Protein AF-A0A017HI16-F1 (afdb_monomer)

Secondary structure (DSSP, 8-state):
-EEEE--TT--SSHHHHHHHHHHHHT-SEEEEE--BGGGTEEEETTEEEETT-SS-EEHHHHTTTS-PEEE---BSSHHHHHHHHHHTTTSSSPEEEE-HHHHHHHHHHH-SSPPPPPPPP-PSSEEEEE----HHHHHHHHHHHHSTTS-EEEETTSPPPS---SEEEEE-PPPPTT--HHHHHHHHHHHHHHHHHHHT-SEEEEESHHHHHHHHHHTT----EEEEEEETTEEEEEEEETTEEEEEEEE-TT-S-TTHHHHHHHHTTS-SS-----

Radius of gyration: 20.75 Å; Cα contacts (8 Å, |Δi|>4): 529; chains: 1; bounding box: 44×57×57 Å

Nearest PDB structures (foldseek):
  5dmh-assembly1_A  TM=7.978E-01  e=2.073E-12  Cupriavidus necator H16
  4xg0-assembly1_A  TM=4.675E-01  e=2.277E-16  Bordetella bronchiseptica RB50
  4xfr-assembly1_A  TM=4.615E-01  e=6.268E-15  Bordetella bronchiseptica RB50
  3dqq-assembly2_B  TM=7.585E-01  e=4.779E-11  Salmonella enterica subsp. enterica serovar Typhimurium
  4xfm-assembly1_A  TM=4.252E-01  e=1.353E-14  Pectobacterium atrosepticum SCRI1043

Solvent-accessible surface area (backbone atoms only — not comparable to full-atom values): 15399 Å² total; per-residue (Å²): 133,54,77,45,80,46,49,58,84,62,65,74,65,52,13,63,55,44,24,57,46,24,66,76,68,69,27,60,34,28,43,47,39,37,23,31,40,96,65,48,22,22,26,50,93,55,15,39,39,47,60,97,45,95,60,74,40,56,48,66,71,54,42,52,83,22,81,52,49,78,45,60,61,61,21,70,40,69,67,38,39,45,52,55,59,59,72,51,77,82,55,85,60,45,35,40,34,18,15,71,37,36,53,50,33,49,44,45,71,77,40,74,81,66,74,82,65,60,85,63,83,58,52,60,27,32,35,40,39,38,51,41,83,31,70,54,37,52,48,14,50,52,50,31,71,70,42,86,89,70,52,65,79,27,58,80,91,53,86,54,71,96,74,89,63,47,35,36,41,40,47,63,70,84,71,68,93,90,67,58,70,65,60,53,46,51,53,49,25,49,54,51,51,51,49,37,66,78,65,61,43,28,19,40,33,27,26,12,66,70,47,35,48,43,32,34,60,70,57,61,49,87,59,73,48,78,64,39,47,74,46,90,84,28,40,30,26,38,34,63,45,96,90,36,75,31,36,38,34,43,34,55,26,84,54,74,60,64,55,48,60,40,55,59,55,49,53,25,65,72,65,78,73,85,80,88,87,130

pLDDT: mean 84.85, std 15.56, range [33.81, 98.62]

Structure (mmCIF, N/CA/C/O backbone):
data_AF-A0A017HI16-F1
#
_entry.id   AF-A0A017HI16-F1
#
loop_
_atom_site.group_PDB
_atom_site.id
_atom_site.type_symbol
_atom_site.label_atom_id
_atom_site.label_alt_id
_atom_site.label_comp_id
_atom_site.label_asym_id
_atom_site.label_entity_id
_atom_site.label_seq_id
_atom_site.pdbx_PDB_ins_code
_atom_site.Cartn_x
_atom_site.Cartn_y
_atom_site.Cartn_z
_atom_site.occupancy
_atom_site.B_iso_or_equiv
_atom_site.auth_seq_id
_atom_site.auth_comp_id
_atom_site.auth_asym_id
_atom_site.auth_atom_id
_atom_site.pdbx_PDB_model_num
ATOM 1 N N . MET A 1 1 ? 0.591 9.860 18.986 1.00 80.25 1 MET A N 1
ATOM 2 C CA . MET A 1 1 ? -0.448 9.031 18.346 1.00 80.25 1 MET A CA 1
ATOM 3 C C . MET A 1 1 ? 0.264 8.004 17.495 1.00 80.25 1 MET A C 1
ATOM 5 O O . MET A 1 1 ? 1.166 8.395 16.766 1.00 80.25 1 MET A O 1
ATOM 9 N N . PHE A 1 2 ? -0.083 6.727 17.622 1.00 91.75 2 PHE A N 1
ATOM 10 C CA . PHE A 1 2 ? 0.504 5.668 16.805 1.00 91.75 2 PHE A CA 1
ATOM 11 C C . PHE A 1 2 ? -0.569 5.100 15.885 1.00 91.75 2 PHE A C 1
ATOM 13 O O . PHE A 1 2 ? -1.673 4.792 16.332 1.00 91.75 2 PHE A O 1
ATOM 20 N N . PHE A 1 3 ? -0.224 4.976 14.607 1.00 94.50 3 PHE A N 1
ATOM 21 C CA . PHE A 1 3 ? -1.068 4.359 13.599 1.00 94.50 3 PHE A CA 1
ATOM 22 C C . PHE A 1 3 ? -0.399 3.080 13.107 1.00 94.50 3 PHE A C 1
ATOM 24 O O . PHE A 1 3 ? 0.699 3.110 12.549 1.00 94.50 3 PHE A O 1
ATOM 31 N N . LYS A 1 4 ? -1.066 1.950 13.304 1.00 96.06 4 LYS A N 1
ATOM 32 C CA . LYS A 1 4 ? -0.690 0.663 12.752 1.00 96.06 4 LYS A CA 1
ATOM 33 C C . LYS A 1 4 ? -1.449 0.432 11.453 1.00 96.06 4 LYS A C 1
ATOM 35 O O . LYS A 1 4 ? -2.629 0.080 11.448 1.00 96.06 4 LYS A O 1
ATOM 40 N N . LYS A 1 5 ? -0.732 0.582 10.340 1.00 95.81 5 LYS A N 1
ATOM 41 C CA . LYS A 1 5 ? -1.227 0.172 9.029 1.00 95.81 5 LYS A CA 1
ATOM 42 C C . LYS A 1 5 ? -1.293 -1.356 8.953 1.00 95.81 5 LYS A C 1
ATOM 44 O O . LYS A 1 5 ? -0.279 -2.019 9.140 1.00 95.81 5 LYS A O 1
ATOM 49 N N . VAL A 1 6 ? -2.463 -1.897 8.622 1.00 95.06 6 VAL A N 1
ATOM 50 C CA . VAL A 1 6 ? -2.685 -3.338 8.380 1.00 95.06 6 VAL A CA 1
ATOM 51 C C . VAL A 1 6 ? -3.218 -3.590 6.971 1.00 95.06 6 VAL A C 1
ATOM 53 O O . VAL A 1 6 ? -3.749 -2.677 6.327 1.00 95.06 6 VAL A O 1
ATOM 56 N N . ASP A 1 7 ? -3.080 -4.813 6.457 1.00 91.56 7 ASP A N 1
ATOM 57 C CA . ASP A 1 7 ? -3.843 -5.233 5.277 1.00 91.56 7 ASP A CA 1
ATOM 58 C C . ASP A 1 7 ? -5.341 -5.187 5.596 1.00 91.56 7 ASP A C 1
ATOM 60 O O . ASP A 1 7 ? -5.777 -5.583 6.673 1.00 91.56 7 ASP A O 1
ATOM 64 N N . SER A 1 8 ? -6.157 -4.729 4.654 1.00 90.56 8 SER A N 1
ATOM 65 C CA . SER A 1 8 ? -7.605 -4.617 4.862 1.00 90.56 8 SER A CA 1
ATOM 66 C C . SER A 1 8 ? -8.341 -5.958 4.841 1.00 90.56 8 SER A C 1
ATOM 68 O O . SER A 1 8 ? -9.545 -5.973 5.047 1.00 90.56 8 SER A O 1
ATOM 70 N N . ARG A 1 9 ? -7.660 -7.086 4.583 1.00 92.56 9 ARG A N 1
ATOM 71 C CA . ARG A 1 9 ? -8.155 -8.450 4.869 1.00 92.56 9 ARG A CA 1
ATOM 72 C C . ARG A 1 9 ? -7.445 -9.062 6.079 1.00 92.56 9 ARG A C 1
ATOM 74 O O . ARG A 1 9 ? -7.494 -10.271 6.253 1.00 92.56 9 ARG A O 1
ATOM 81 N N . LEU A 1 10 ? -6.737 -8.248 6.865 1.00 94.19 10 LEU A N 1
ATOM 82 C CA . LEU A 1 10 ? -6.009 -8.652 8.068 1.00 94.19 10 LEU A CA 1
ATOM 83 C C . LEU A 1 10 ? -5.013 -9.803 7.851 1.00 94.19 10 LEU A C 1
ATOM 85 O O . LEU A 1 10 ? -4.768 -10.608 8.744 1.00 94.19 10 LEU A O 1
ATOM 89 N N . LYS A 1 11 ? -4.412 -9.879 6.659 1.00 89.75 11 LYS A N 1
ATOM 90 C CA . LYS A 1 11 ? -3.299 -10.798 6.402 1.00 89.75 11 LYS A CA 1
ATOM 91 C C . LYS A 1 11 ? -2.058 -10.370 7.188 1.00 89.75 11 LYS A C 1
ATOM 93 O O . LYS A 1 11 ? -1.792 -9.176 7.312 1.00 89.75 11 LYS A O 1
ATOM 98 N N . GLY A 1 12 ? -1.273 -11.350 7.631 1.00 89.56 12 GLY A N 1
ATOM 99 C CA . GLY A 1 12 ? -0.025 -11.138 8.369 1.00 89.56 12 GLY A CA 1
ATOM 100 C C . GLY A 1 12 ? -0.154 -11.446 9.860 1.00 89.56 12 GLY A C 1
ATOM 101 O O . GLY A 1 12 ? -1.106 -12.093 10.295 1.00 89.56 12 GLY A O 1
ATOM 102 N N . HIS A 1 13 ? 0.814 -10.988 10.651 1.00 95.38 13 HIS A N 1
ATOM 103 C CA . HIS A 1 13 ? 0.932 -11.313 12.074 1.00 95.38 13 HIS A CA 1
ATOM 104 C C . HIS A 1 13 ? 0.274 -10.248 12.960 1.00 95.38 13 HIS A C 1
ATOM 106 O O . HIS A 1 13 ? 0.867 -9.776 13.929 1.00 95.38 13 HIS A O 1
ATOM 112 N N . VAL A 1 14 ? -0.969 -9.874 12.631 1.00 96.88 14 VAL A N 1
ATOM 113 C CA . VAL A 1 14 ? -1.662 -8.712 13.214 1.00 96.88 14 VAL A CA 1
ATOM 114 C C . VAL A 1 14 ? -1.640 -8.733 14.746 1.00 96.88 14 VAL A C 1
ATOM 116 O O . VAL A 1 14 ? -1.196 -7.762 15.348 1.00 96.88 14 VAL A O 1
ATOM 119 N N . ALA A 1 15 ? -2.045 -9.830 15.391 1.00 97.00 15 ALA A N 1
ATOM 120 C CA . ALA A 1 15 ? -2.040 -9.933 16.852 1.00 97.00 15 ALA A CA 1
ATOM 121 C C . ALA A 1 15 ? -0.657 -9.707 17.486 1.00 97.00 15 ALA A C 1
ATOM 123 O O . ALA A 1 15 ? -0.534 -8.916 18.420 1.00 97.00 15 ALA A O 1
ATOM 124 N N . ALA A 1 16 ? 0.380 -10.375 16.973 1.00 97.38 16 ALA A N 1
ATOM 125 C CA . ALA A 1 16 ? 1.735 -10.287 17.519 1.00 97.38 16 ALA A CA 1
ATOM 126 C C . ALA A 1 16 ? 2.330 -8.885 17.328 1.00 97.38 16 ALA A C 1
ATOM 128 O O . ALA A 1 16 ? 2.954 -8.330 18.230 1.00 97.38 16 ALA A O 1
ATOM 129 N N . GLU A 1 17 ? 2.088 -8.279 16.167 1.00 97.50 17 GLU A N 1
ATOM 130 C CA . GLU A 1 17 ? 2.512 -6.913 15.879 1.00 97.50 17 GLU A CA 1
ATOM 131 C C . GLU A 1 17 ? 1.798 -5.891 16.772 1.00 97.50 17 GLU A C 1
ATOM 133 O O . GLU A 1 17 ? 2.425 -4.945 17.247 1.00 97.50 17 GLU A O 1
ATOM 138 N N . LEU A 1 18 ? 0.497 -6.077 17.017 1.00 96.94 18 LEU A N 1
ATOM 139 C CA . LEU A 1 18 ? -0.266 -5.230 17.930 1.00 96.94 18 LEU A CA 1
ATOM 140 C C . LEU A 1 18 ? 0.188 -5.390 19.376 1.00 96.94 18 LEU A C 1
ATOM 142 O O . LEU A 1 18 ? 0.271 -4.387 20.074 1.00 96.94 18 LEU A O 1
ATOM 146 N N . HIS A 1 19 ? 0.528 -6.606 19.802 1.00 97.00 19 HIS A N 1
ATOM 147 C CA . HIS A 1 19 ? 1.089 -6.853 21.127 1.00 97.00 19 HIS A CA 1
ATOM 148 C C . HIS A 1 19 ? 2.386 -6.065 21.346 1.00 97.00 19 HIS A C 1
ATOM 150 O O . HIS A 1 19 ? 2.481 -5.269 22.278 1.00 97.00 19 HIS A O 1
ATOM 156 N N . ALA A 1 20 ? 3.346 -6.192 20.425 1.00 96.81 20 ALA A N 1
ATOM 157 C CA . ALA A 1 20 ? 4.612 -5.464 20.506 1.00 96.81 20 ALA A CA 1
ATOM 158 C C . ALA A 1 20 ? 4.412 -3.936 20.481 1.00 96.81 20 ALA A C 1
ATOM 160 O O . ALA A 1 20 ? 5.097 -3.193 21.187 1.00 96.81 20 ALA A O 1
ATOM 161 N N . MET A 1 21 ? 3.454 -3.444 19.687 1.00 95.56 21 MET A N 1
ATOM 162 C CA . MET A 1 21 ? 3.116 -2.020 19.669 1.00 95.56 21 MET A CA 1
ATOM 163 C C . MET A 1 21 ? 2.416 -1.557 20.945 1.00 95.56 21 MET A C 1
ATOM 165 O O . MET A 1 21 ? 2.662 -0.431 21.365 1.00 95.56 21 MET A O 1
ATOM 169 N N . ALA A 1 22 ? 1.571 -2.385 21.560 1.00 93.94 22 ALA A N 1
ATOM 170 C CA . ALA A 1 22 ? 0.919 -2.071 22.827 1.00 93.94 22 ALA A CA 1
ATOM 171 C C . ALA A 1 22 ? 1.963 -1.830 23.922 1.00 93.94 22 ALA A C 1
ATOM 173 O O . ALA A 1 22 ? 1.922 -0.793 24.587 1.00 93.94 22 ALA A O 1
ATOM 174 N N . GLU A 1 23 ? 2.950 -2.725 24.031 1.00 93.81 23 GLU A N 1
ATOM 175 C CA . GLU A 1 23 ? 4.067 -2.586 24.969 1.00 93.81 23 GLU A CA 1
ATOM 176 C C . GLU A 1 23 ? 4.918 -1.348 24.662 1.00 93.81 23 GLU A C 1
ATOM 178 O O . GLU A 1 23 ? 5.149 -0.517 25.540 1.00 93.81 23 GLU A O 1
ATOM 183 N N . GLY A 1 24 ? 5.340 -1.176 23.404 1.00 93.25 24 GLY A N 1
ATOM 184 C CA . GLY A 1 24 ? 6.215 -0.070 23.005 1.00 93.25 24 GLY A CA 1
ATOM 185 C C . GLY A 1 24 ? 5.560 1.314 23.089 1.00 93.25 24 GLY A C 1
ATOM 186 O O . GLY A 1 24 ? 6.226 2.298 23.411 1.00 93.25 24 GLY A O 1
ATOM 187 N N . ALA A 1 25 ? 4.257 1.409 22.816 1.00 90.94 25 ALA A N 1
ATOM 188 C CA . ALA A 1 25 ? 3.497 2.657 22.885 1.00 90.94 25 ALA A CA 1
ATOM 189 C C . ALA A 1 25 ? 2.908 2.939 24.278 1.00 90.94 25 ALA A C 1
ATOM 191 O O . ALA A 1 25 ? 2.451 4.062 24.523 1.00 90.94 25 ALA A O 1
ATOM 192 N N . GLY A 1 26 ? 2.892 1.942 25.171 1.00 91.38 26 GLY A N 1
ATOM 193 C CA . GLY A 1 26 ? 2.180 1.998 26.448 1.00 91.38 26 GLY A CA 1
ATOM 194 C C . GLY A 1 26 ? 0.667 2.142 26.267 1.00 91.38 26 GLY A C 1
ATOM 195 O O . GLY A 1 26 ? 0.036 2.912 26.990 1.00 91.38 26 GLY A O 1
ATOM 196 N N . ALA A 1 27 ? 0.100 1.472 25.263 1.00 92.00 27 ALA A N 1
ATOM 197 C CA . ALA A 1 27 ? 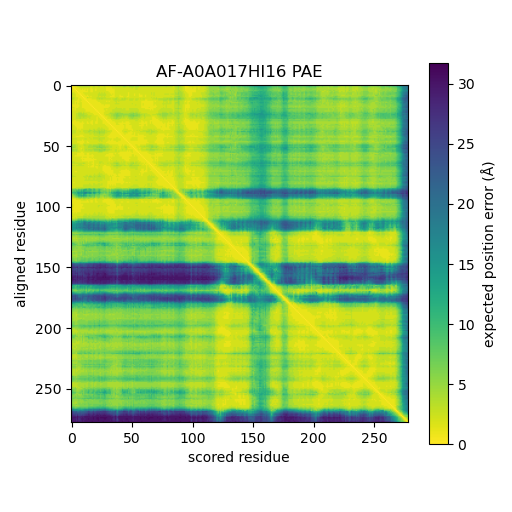-1.317 1.559 24.931 1.00 92.00 27 ALA A CA 1
ATOM 198 C C . ALA A 1 27 ? -2.113 0.415 25.571 1.00 92.00 27 ALA A C 1
ATOM 200 O O . ALA A 1 27 ? -1.695 -0.739 25.530 1.00 92.00 27 ALA A O 1
ATOM 201 N N . ALA A 1 28 ? -3.283 0.738 26.125 1.00 92.81 28 ALA A N 1
ATOM 202 C CA . ALA A 1 28 ? -4.200 -0.238 26.722 1.00 92.81 28 ALA A CA 1
ATOM 203 C C . ALA A 1 28 ? -5.401 -0.567 25.818 1.00 92.81 28 ALA A C 1
ATOM 205 O O . ALA A 1 28 ? -6.086 -1.568 26.031 1.00 92.81 28 ALA A O 1
ATOM 206 N N . SER A 1 29 ? -5.656 0.269 24.812 1.00 93.81 29 SER A N 1
ATOM 207 C CA . SER A 1 29 ? -6.805 0.168 23.920 1.00 93.81 29 SER A CA 1
ATOM 208 C C . SER A 1 29 ? -6.424 0.426 22.465 1.00 93.81 29 SER A C 1
ATOM 210 O O . SER A 1 29 ? -5.396 1.045 22.157 1.00 93.81 29 SER A O 1
ATOM 212 N N . ALA A 1 30 ? -7.260 -0.071 21.558 1.00 94.81 30 ALA A N 1
ATOM 213 C CA . ALA A 1 30 ? -7.119 0.154 20.131 1.00 94.81 30 ALA A CA 1
ATOM 214 C C . ALA A 1 30 ? -8.468 0.313 19.432 1.00 94.81 30 ALA A C 1
ATOM 216 O O . ALA A 1 30 ? -9.389 -0.473 19.651 1.00 94.81 30 ALA A O 1
ATOM 217 N N . LEU A 1 31 ? -8.542 1.275 18.512 1.00 95.62 31 LEU A N 1
ATOM 218 C CA . LEU A 1 31 ? -9.572 1.300 17.477 1.00 95.62 31 LEU A CA 1
ATOM 219 C C . LEU A 1 31 ? -9.099 0.444 16.309 1.00 95.62 31 LEU A C 1
ATOM 221 O O . LEU A 1 31 ? -8.058 0.735 15.718 1.00 95.62 31 LEU A O 1
ATOM 225 N N . VAL A 1 32 ? -9.878 -0.572 15.953 1.00 97.25 32 VAL A N 1
ATOM 226 C CA . VAL A 1 32 ? -9.583 -1.465 14.831 1.00 97.25 32 VAL A CA 1
ATOM 227 C C . VAL A 1 32 ? -10.624 -1.254 13.737 1.00 97.25 32 VAL A C 1
ATOM 229 O O . VAL A 1 32 ? -11.741 -1.756 13.816 1.00 97.25 32 VAL A O 1
ATOM 232 N N . ALA A 1 33 ? -10.246 -0.505 12.701 1.00 97.12 33 ALA A N 1
ATOM 233 C CA . ALA A 1 33 ? -11.099 -0.167 11.564 1.00 97.12 33 ALA A CA 1
ATOM 234 C C . ALA A 1 33 ? -10.368 -0.447 10.230 1.00 97.12 33 ALA A C 1
ATOM 236 O O . ALA A 1 33 ? -9.823 0.459 9.590 1.00 97.12 33 ALA A O 1
ATOM 237 N N . PRO A 1 34 ? -10.300 -1.719 9.790 1.00 97.31 34 PRO A N 1
ATOM 238 C CA . PRO A 1 34 ? -9.600 -2.117 8.567 1.00 97.31 34 PRO A CA 1
ATOM 239 C C . PRO A 1 34 ? -10.378 -1.841 7.268 1.00 97.31 34 PRO A C 1
ATOM 241 O O . PRO A 1 34 ? -9.886 -2.210 6.200 1.00 97.31 34 PRO A O 1
ATOM 244 N N . ALA A 1 35 ? -11.565 -1.225 7.318 1.00 96.94 35 ALA A N 1
ATOM 245 C CA . ALA A 1 35 ? -12.382 -0.978 6.130 1.00 96.94 35 ALA A CA 1
ATOM 246 C C . ALA A 1 35 ? -11.666 -0.122 5.069 1.00 96.94 35 ALA A C 1
ATOM 248 O O . ALA A 1 35 ? -10.839 0.749 5.359 1.00 96.94 35 ALA A O 1
ATOM 249 N N . VAL A 1 36 ? -12.022 -0.377 3.809 1.00 94.62 36 VAL A N 1
ATOM 250 C CA . VAL A 1 36 ? -11.681 0.451 2.646 1.00 94.62 36 VAL A CA 1
ATOM 251 C C . VAL A 1 36 ? -12.937 0.546 1.765 1.00 94.62 36 VAL A C 1
ATOM 253 O O . VAL A 1 36 ? -13.045 -0.194 0.779 1.00 94.62 36 VAL A O 1
ATOM 256 N N . PRO A 1 37 ? -13.903 1.421 2.118 1.00 94.19 37 PRO A N 1
ATOM 257 C CA . PRO A 1 37 ? -15.206 1.506 1.452 1.00 94.19 37 PRO A CA 1
ATOM 258 C C . PRO A 1 37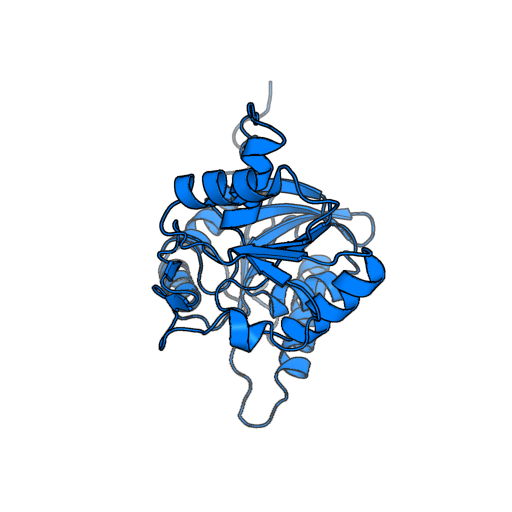 ? -15.119 1.714 -0.060 1.00 94.19 37 PRO A C 1
ATOM 260 O O . PRO A 1 37 ? -15.810 1.034 -0.813 1.00 94.19 37 PRO A O 1
ATOM 263 N N . ALA A 1 38 ? -14.188 2.557 -0.518 1.00 87.56 38 ALA A N 1
ATOM 264 C CA . ALA A 1 38 ? -13.931 2.796 -1.942 1.00 87.56 38 ALA A CA 1
ATOM 265 C C . ALA A 1 38 ? -13.559 1.526 -2.738 1.00 87.56 38 ALA A C 1
ATOM 267 O O . ALA A 1 38 ? -13.667 1.505 -3.958 1.00 87.56 38 ALA A O 1
ATOM 268 N N . GLN A 1 39 ? -13.129 0.456 -2.062 1.00 85.81 39 GLN A N 1
ATOM 269 C CA . GLN A 1 39 ? -12.812 -0.843 -2.669 1.00 85.81 39 GLN A CA 1
ATOM 270 C C . GLN A 1 39 ? -13.894 -1.902 -2.397 1.00 85.81 39 GLN A C 1
ATOM 272 O O . GLN A 1 39 ? -13.686 -3.086 -2.662 1.00 85.81 39 GLN A O 1
ATOM 277 N N . GLY A 1 40 ? -15.035 -1.512 -1.823 1.00 90.69 40 GLY A N 1
ATOM 278 C CA . GLY A 1 40 ? -16.112 -2.422 -1.439 1.00 90.69 40 GLY A CA 1
ATOM 279 C C . GLY A 1 40 ? -15.749 -3.359 -0.284 1.00 90.69 40 GLY A C 1
ATOM 280 O O . GLY A 1 40 ? -16.333 -4.435 -0.180 1.00 90.69 40 GLY A O 1
ATOM 281 N N . ARG A 1 41 ? -14.771 -2.993 0.559 1.00 94.19 41 ARG A N 1
ATOM 282 C CA . ARG A 1 41 ? -14.421 -3.722 1.791 1.00 94.19 41 ARG A CA 1
ATOM 283 C C . ARG A 1 41 ? -14.863 -2.934 3.011 1.00 94.19 41 ARG A C 1
ATOM 285 O O . ARG A 1 41 ? -14.404 -1.811 3.207 1.00 94.19 41 ARG A O 1
ATOM 292 N N . ILE A 1 42 ? -15.704 -3.542 3.835 1.00 98.06 42 ILE A N 1
ATOM 293 C CA . ILE A 1 42 ? -16.355 -2.891 4.977 1.00 98.06 42 ILE A CA 1
ATOM 294 C C . ILE A 1 42 ? -16.180 -3.724 6.248 1.00 98.06 42 ILE A C 1
ATOM 296 O O . ILE A 1 42 ? -15.857 -4.914 6.168 1.00 98.06 42 ILE A O 1
ATOM 300 N N . VAL A 1 43 ? -16.418 -3.108 7.406 1.00 98.50 43 VAL A N 1
ATOM 301 C CA . VAL A 1 43 ? -16.609 -3.831 8.670 1.00 98.50 43 VAL A CA 1
ATOM 302 C C . VAL A 1 43 ? -18.092 -3.874 8.992 1.00 98.50 43 VAL A C 1
ATOM 304 O O . VAL A 1 43 ? -18.756 -2.837 8.960 1.00 98.50 43 VAL A O 1
ATOM 307 N N . LYS A 1 44 ? -18.595 -5.068 9.292 1.00 98.19 44 LYS A N 1
ATOM 308 C CA . LYS A 1 44 ? -19.966 -5.294 9.733 1.00 98.19 44 LYS A CA 1
ATOM 309 C C . LYS A 1 44 ? -20.000 -6.410 10.768 1.00 98.19 44 LYS A C 1
ATOM 311 O O . LYS A 1 44 ? -19.402 -7.461 10.538 1.00 98.19 44 LYS A O 1
ATOM 316 N N . ASP A 1 45 ? -20.716 -6.199 11.866 1.00 97.50 45 ASP A N 1
ATOM 317 C CA . ASP A 1 45 ? -20.904 -7.182 12.935 1.00 97.50 45 ASP A CA 1
ATOM 318 C C . ASP A 1 45 ? -19.557 -7.750 13.434 1.00 97.50 45 ASP A C 1
ATOM 320 O O . ASP A 1 45 ? -19.409 -8.959 13.596 1.00 97.50 45 ASP A O 1
ATOM 324 N N . LEU A 1 46 ? -18.547 -6.888 13.632 1.00 97.88 46 LEU A N 1
ATOM 325 C CA . LEU A 1 46 ? -17.160 -7.238 14.018 1.00 97.88 46 LEU A CA 1
ATOM 326 C C . LEU A 1 46 ? -16.334 -8.002 12.963 1.00 97.88 46 LEU A C 1
ATOM 328 O O . LEU A 1 46 ? -15.220 -8.442 13.258 1.00 97.88 46 LEU A O 1
ATOM 332 N N . HIS A 1 47 ? -16.838 -8.147 11.737 1.00 98.62 47 HIS A N 1
ATOM 333 C CA . HIS A 1 47 ? -16.161 -8.875 10.668 1.00 98.62 47 HIS A CA 1
ATOM 334 C C . HIS A 1 47 ? -15.788 -7.971 9.500 1.00 98.62 47 HIS A C 1
ATOM 336 O O . HIS A 1 47 ? -16.546 -7.081 9.117 1.00 98.62 47 HIS A O 1
ATOM 342 N N . VAL A 1 48 ? -14.659 -8.258 8.851 1.00 98.31 48 VAL A N 1
ATOM 343 C CA . VAL A 1 48 ? -14.394 -7.729 7.507 1.00 98.31 48 VAL A CA 1
ATOM 344 C C . VAL A 1 48 ? -15.193 -8.536 6.489 1.00 98.31 48 VAL A C 1
ATOM 346 O O . VAL A 1 48 ? -15.104 -9.766 6.464 1.00 98.31 48 VAL A O 1
ATOM 349 N N . VAL A 1 49 ? -15.927 -7.847 5.616 1.00 97.88 49 VAL A N 1
ATOM 350 C CA . VAL A 1 49 ? -16.697 -8.438 4.512 1.00 97.88 49 VAL A CA 1
ATOM 351 C C . VAL A 1 49 ? -16.549 -7.621 3.222 1.00 97.88 49 VAL A C 1
ATOM 353 O O . VAL A 1 49 ? -16.065 -6.486 3.234 1.00 97.88 49 VAL A O 1
ATOM 356 N N . GLY A 1 50 ? -16.978 -8.199 2.096 1.00 93.88 50 GLY A N 1
ATOM 357 C CA . GLY A 1 50 ? -17.025 -7.529 0.795 1.00 93.88 50 GLY A CA 1
ATOM 358 C C . GLY A 1 50 ? -15.942 -7.995 -0.179 1.00 93.88 50 GLY A C 1
ATOM 359 O O . GLY A 1 50 ? -15.544 -9.161 -0.185 1.00 93.88 50 GLY A O 1
ATOM 360 N N . THR A 1 51 ? -15.486 -7.096 -1.048 1.00 87.62 51 THR A N 1
ATOM 361 C CA . THR A 1 51 ? -14.611 -7.431 -2.181 1.00 87.62 51 THR A CA 1
ATOM 362 C C . THR A 1 51 ? -13.334 -8.149 -1.740 1.00 87.62 51 THR A C 1
ATOM 364 O O . THR A 1 51 ? -12.580 -7.669 -0.894 1.00 87.62 51 THR A O 1
ATOM 367 N N . GLY A 1 52 ? -13.043 -9.301 -2.351 1.00 82.56 52 GLY A N 1
ATOM 368 C CA . GLY A 1 52 ? -11.811 -10.055 -2.094 1.00 82.56 52 GLY A CA 1
ATOM 369 C C . GLY A 1 52 ? -11.760 -10.781 -0.742 1.00 82.56 52 GLY A C 1
ATOM 370 O O . GLY A 1 52 ? -10.680 -11.235 -0.351 1.00 82.56 52 GLY A O 1
ATOM 371 N N . VAL A 1 53 ? -12.896 -10.894 -0.044 1.00 90.69 53 VAL A N 1
ATOM 372 C CA . VAL A 1 53 ? -13.079 -11.653 1.200 1.00 90.69 53 VAL A CA 1
ATOM 373 C C . VAL A 1 53 ? -14.064 -12.796 0.936 1.00 90.69 53 VAL A C 1
ATOM 375 O O . VAL A 1 53 ? -15.249 -12.562 0.734 1.00 90.69 53 VAL A O 1
ATOM 378 N N . ALA A 1 54 ? -13.569 -14.038 0.897 1.00 90.00 54 ALA A N 1
ATOM 379 C CA . ALA A 1 54 ? -14.390 -15.207 0.556 1.00 90.00 54 ALA A CA 1
ATOM 380 C C . ALA A 1 54 ? -15.358 -15.622 1.680 1.00 90.00 54 ALA A C 1
ATOM 382 O O . ALA A 1 54 ? -16.448 -16.116 1.407 1.00 90.00 54 ALA A O 1
ATOM 383 N N . ALA A 1 55 ? -14.956 -15.412 2.934 1.00 95.56 55 ALA A N 1
ATOM 384 C CA . ALA A 1 55 ? -15.759 -15.632 4.130 1.00 95.56 55 ALA A CA 1
ATOM 385 C C . ALA A 1 55 ? -15.482 -14.499 5.132 1.00 95.56 55 ALA A C 1
ATOM 387 O O . ALA A 1 55 ? -14.348 -14.009 5.142 1.00 95.56 55 ALA A O 1
ATOM 388 N N . PRO A 1 56 ? -16.470 -14.082 5.950 1.00 97.88 56 PRO A N 1
ATOM 389 C CA . PRO A 1 56 ? -16.282 -13.024 6.940 1.00 97.88 56 PRO A CA 1
ATOM 390 C C . PRO A 1 56 ? -15.049 -13.270 7.814 1.00 97.88 56 PRO A C 1
ATOM 392 O O . PRO A 1 56 ? -14.861 -14.370 8.333 1.00 97.88 56 PRO A O 1
ATOM 395 N N . ILE A 1 57 ? -14.204 -12.250 7.965 1.00 98.12 57 ILE A N 1
ATOM 396 C CA . ILE A 1 57 ? -12.969 -12.342 8.754 1.00 98.12 57 ILE A CA 1
ATOM 397 C C . ILE A 1 57 ? -13.236 -11.732 10.121 1.00 98.12 57 ILE A C 1
ATOM 399 O O . ILE A 1 57 ? -13.449 -10.525 10.211 1.00 98.12 57 ILE A O 1
ATOM 403 N N . ASP A 1 58 ? -13.215 -12.558 11.163 1.00 98.44 58 ASP A N 1
ATOM 404 C CA . ASP A 1 58 ? -13.399 -12.124 12.548 1.00 98.44 58 ASP A CA 1
ATOM 405 C C . ASP A 1 58 ? -12.201 -11.274 13.005 1.00 98.44 58 ASP A C 1
ATOM 407 O O . ASP A 1 58 ? -11.060 -11.746 13.108 1.00 98.44 58 ASP A O 1
ATOM 411 N N . ILE A 1 59 ? -12.462 -9.990 13.257 1.00 98.31 59 ILE A N 1
ATOM 412 C CA . ILE A 1 59 ? -11.439 -9.012 13.633 1.00 98.31 59 ILE A CA 1
ATOM 413 C C . ILE A 1 59 ? -10.935 -9.288 15.053 1.00 98.31 59 ILE A C 1
ATOM 415 O O . ILE A 1 59 ? -9.727 -9.250 15.294 1.00 98.31 59 ILE A O 1
ATOM 419 N N . ALA A 1 60 ? -11.836 -9.609 15.984 1.00 97.38 60 ALA A N 1
ATOM 420 C CA . ALA A 1 60 ? -11.480 -9.875 17.372 1.00 97.38 60 ALA A CA 1
ATOM 421 C C . ALA A 1 60 ? -10.609 -11.133 17.481 1.00 97.38 60 ALA A C 1
ATOM 423 O O . ALA A 1 60 ? -9.585 -11.116 18.167 1.00 97.38 60 ALA A O 1
ATOM 424 N N . ALA A 1 61 ? -10.955 -12.191 16.743 1.00 97.62 61 ALA A N 1
ATOM 425 C CA . ALA A 1 61 ? -10.142 -13.400 16.663 1.00 97.62 61 ALA A CA 1
ATOM 426 C C . ALA A 1 61 ? -8.756 -13.117 16.061 1.00 97.62 61 ALA A C 1
ATOM 428 O O . ALA A 1 61 ? -7.750 -13.592 16.586 1.00 97.62 61 ALA A O 1
ATOM 429 N N . THR A 1 62 ? -8.678 -12.296 15.009 1.00 97.56 62 THR A N 1
ATOM 430 C CA . THR A 1 62 ? -7.403 -11.950 14.349 1.00 97.56 62 THR A CA 1
ATOM 431 C C . THR A 1 62 ? -6.482 -11.095 15.229 1.00 97.56 62 THR A C 1
ATOM 433 O O . THR A 1 62 ? -5.259 -11.167 15.113 1.00 97.56 62 THR A O 1
ATOM 436 N N . CYS A 1 63 ? -7.056 -10.295 16.129 1.00 97.31 63 CYS A N 1
ATOM 437 C CA . CYS A 1 63 ? -6.336 -9.469 17.101 1.00 97.31 63 CYS A CA 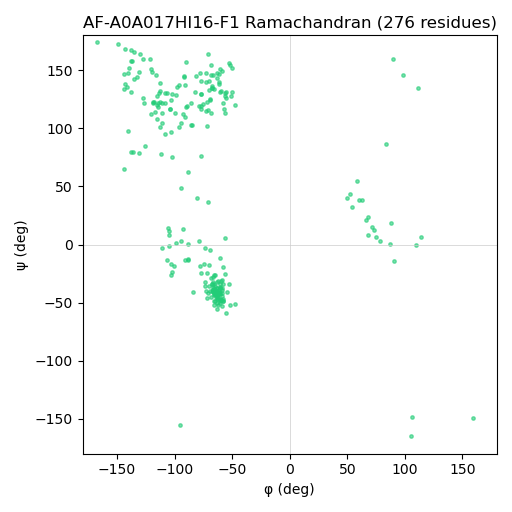1
ATOM 438 C C . CYS A 1 63 ? -6.163 -10.150 18.473 1.00 97.31 63 CYS A C 1
ATOM 440 O O . CYS A 1 63 ? -5.626 -9.536 19.406 1.00 97.31 63 CYS A O 1
ATOM 442 N N . SER A 1 64 ? -6.613 -11.401 18.612 1.00 96.62 64 SER A N 1
ATOM 443 C CA . SER A 1 64 ? -6.548 -12.162 19.858 1.00 96.62 64 SER A CA 1
ATOM 444 C C . SER A 1 64 ? -5.104 -12.320 20.333 1.00 96.62 64 SER A C 1
ATOM 446 O O . SER A 1 64 ? -4.216 -12.661 19.556 1.00 96.62 64 SER A O 1
ATOM 448 N N . GLY A 1 65 ? -4.858 -12.053 21.617 1.00 94.31 65 GLY A N 1
ATOM 449 C CA . GLY A 1 65 ? -3.514 -12.079 22.204 1.00 94.31 65 GLY A CA 1
ATOM 450 C C . GLY A 1 65 ? -2.731 -10.765 22.098 1.00 94.31 65 GLY A C 1
ATOM 451 O O . GLY A 1 65 ? -1.627 -10.689 22.621 1.00 94.31 65 GLY A O 1
ATOM 452 N N . SER A 1 66 ? -3.300 -9.709 21.505 1.00 95.44 66 SER A N 1
ATOM 453 C CA . SER A 1 66 ? -2.672 -8.376 21.506 1.00 95.44 66 SER A CA 1
ATOM 454 C C . SER A 1 66 ? -2.553 -7.749 22.905 1.00 95.44 66 SER A C 1
ATOM 456 O O . SER A 1 66 ? -1.668 -6.932 23.138 1.00 95.44 66 SER A O 1
ATOM 458 N N . GLY A 1 67 ? -3.429 -8.126 23.845 1.00 94.06 67 GLY A N 1
ATOM 459 C CA . GLY A 1 67 ? -3.509 -7.526 25.185 1.00 94.06 67 GLY A CA 1
ATOM 460 C C . GLY A 1 67 ? -4.236 -6.175 25.228 1.00 94.06 67 GLY A C 1
ATOM 461 O O . GLY A 1 67 ? -4.324 -5.564 26.289 1.00 94.06 67 GLY A O 1
ATOM 462 N N . LEU A 1 68 ? -4.774 -5.720 24.094 1.00 94.31 68 LEU A N 1
ATOM 463 C CA . LEU A 1 68 ? -5.496 -4.457 23.960 1.00 94.31 68 LEU A CA 1
ATOM 464 C C . LEU A 1 68 ? -7.000 -4.653 24.175 1.00 94.31 68 LEU A C 1
ATOM 466 O O . LEU A 1 68 ? -7.577 -5.651 23.740 1.00 94.31 68 LEU A O 1
ATOM 470 N N . GLN A 1 69 ? -7.657 -3.660 24.771 1.00 94.56 69 GLN A N 1
ATOM 471 C CA . GLN A 1 69 ? -9.111 -3.523 24.686 1.00 94.56 69 GLN A CA 1
ATOM 472 C C . GLN A 1 69 ? -9.485 -2.996 23.296 1.00 94.56 69 GLN A C 1
ATOM 474 O O . GLN A 1 69 ? -9.012 -1.937 22.884 1.00 94.56 69 GLN A O 1
ATOM 479 N N . LEU A 1 70 ? -10.292 -3.755 22.554 1.00 94.75 70 LEU A N 1
ATOM 480 C CA . LEU A 1 70 ? -10.589 -3.458 21.154 1.00 94.75 70 LEU A CA 1
ATOM 481 C C . LEU A 1 70 ? -11.933 -2.741 21.007 1.00 94.75 70 LEU A C 1
ATOM 483 O O . LEU A 1 70 ? -12.965 -3.251 21.441 1.00 94.75 70 LEU A O 1
ATOM 487 N N . THR A 1 71 ? -11.915 -1.620 20.294 1.00 95.44 71 THR A N 1
ATOM 488 C CA . THR A 1 71 ? -13.102 -0.949 19.761 1.00 95.44 71 THR A CA 1
ATOM 489 C C . THR A 1 71 ? -13.169 -1.232 18.265 1.00 95.44 71 THR A C 1
ATOM 491 O O . THR A 1 71 ? -12.272 -0.845 17.516 1.00 95.44 71 THR A O 1
ATOM 494 N N . ILE A 1 72 ? -14.214 -1.934 17.824 1.00 96.88 72 ILE A N 1
ATOM 495 C CA . ILE A 1 72 ? -14.370 -2.410 16.441 1.00 96.88 72 ILE A CA 1
ATOM 496 C C . ILE A 1 72 ? -15.721 -1.908 15.909 1.00 96.88 72 ILE A C 1
ATOM 498 O O . ILE A 1 72 ? -16.726 -2.605 16.044 1.00 96.88 72 ILE A O 1
ATOM 502 N N . PRO A 1 73 ? -15.791 -0.676 15.379 1.00 96.56 73 PRO A N 1
ATOM 503 C CA . PRO A 1 73 ? -17.034 -0.134 14.856 1.00 96.56 73 PRO A CA 1
ATOM 504 C C . PRO A 1 73 ? -17.345 -0.699 13.471 1.00 96.56 73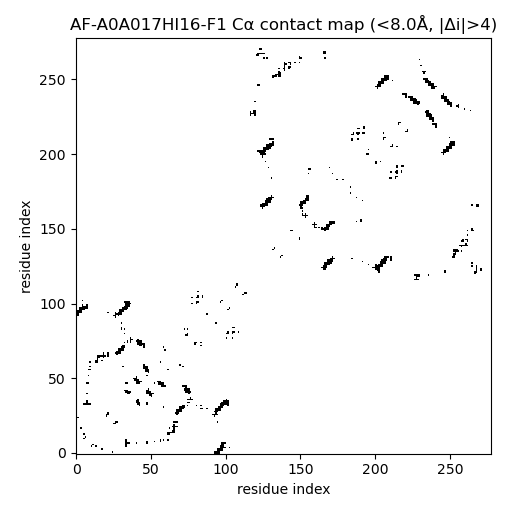 PRO A C 1
ATOM 506 O O . PRO A 1 73 ? -16.450 -0.929 12.648 1.00 96.56 73 PRO A O 1
ATOM 509 N N . ASP A 1 74 ? -18.636 -0.837 13.190 1.00 97.81 74 ASP A N 1
ATOM 510 C CA . ASP A 1 74 ? -19.112 -1.032 11.827 1.00 97.81 74 ASP A CA 1
ATOM 511 C C . ASP A 1 74 ? -18.717 0.179 10.977 1.00 97.81 74 ASP A C 1
ATOM 513 O O . ASP A 1 74 ? -18.892 1.331 11.374 1.00 97.81 74 ASP A O 1
ATOM 517 N N . THR A 1 75 ? -18.136 -0.087 9.811 1.00 97.75 75 THR A N 1
ATOM 518 C CA . 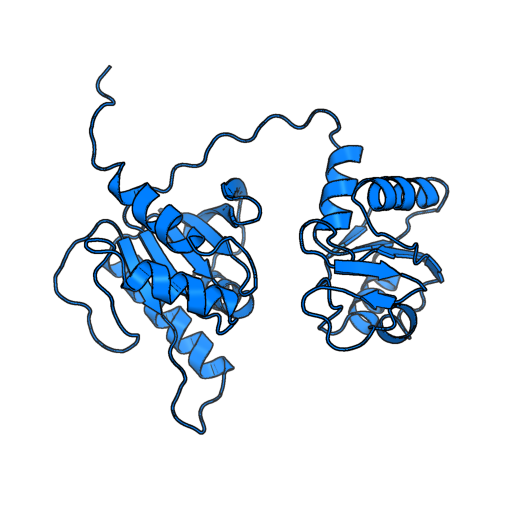THR A 1 75 ? -17.611 0.944 8.910 1.00 97.75 75 THR A CA 1
ATOM 519 C C . THR A 1 75 ? -17.930 0.567 7.472 1.00 97.75 75 THR A C 1
ATOM 521 O O . THR A 1 75 ? -17.232 -0.241 6.853 1.00 97.75 75 THR A O 1
ATOM 524 N N . ALA A 1 76 ? -19.014 1.140 6.944 1.00 97.50 76 ALA A N 1
ATOM 525 C CA . ALA A 1 76 ? -19.496 0.912 5.583 1.00 97.50 76 ALA A CA 1
ATOM 526 C C . ALA A 1 76 ? -19.115 2.049 4.621 1.00 97.50 76 ALA A C 1
ATOM 528 O O . ALA A 1 76 ? -19.134 1.861 3.405 1.00 97.50 76 ALA A O 1
ATOM 529 N N . SER A 1 77 ? -18.758 3.213 5.159 1.00 97.62 77 SER A N 1
ATOM 530 C CA . SER A 1 77 ? -18.470 4.436 4.418 1.00 97.62 77 SER A CA 1
ATOM 531 C C . SER A 1 77 ? -17.330 5.242 5.044 1.00 97.62 77 SER A C 1
ATOM 533 O O . SER A 1 77 ? -16.906 4.997 6.175 1.00 97.62 77 SER A O 1
ATOM 535 N N . ASP A 1 78 ? -16.843 6.236 4.303 1.00 95.31 78 ASP A N 1
ATOM 536 C CA . ASP A 1 78 ? -15.844 7.184 4.801 1.00 95.31 78 ASP A CA 1
ATOM 537 C C . ASP A 1 78 ? -16.366 8.012 5.987 1.00 95.31 78 ASP A C 1
ATOM 539 O O . ASP A 1 78 ? -15.595 8.313 6.894 1.00 95.31 78 ASP A O 1
ATOM 543 N N . LEU A 1 79 ? -17.675 8.296 6.029 1.00 95.81 79 LEU A N 1
ATOM 544 C CA . LEU A 1 79 ? -18.316 8.978 7.157 1.00 95.81 79 LEU A CA 1
ATOM 545 C C . LEU A 1 79 ? -18.290 8.127 8.431 1.00 95.81 79 LEU A C 1
ATOM 547 O O . LEU A 1 79 ? -18.063 8.657 9.516 1.00 95.81 79 LEU A O 1
ATOM 551 N N . ASP A 1 80 ? -18.477 6.812 8.308 1.00 97.06 80 ASP A N 1
ATOM 552 C CA . ASP A 1 80 ? -18.395 5.907 9.460 1.00 97.06 80 ASP A CA 1
ATOM 553 C C . ASP A 1 80 ? -16.965 5.848 10.010 1.00 97.06 80 ASP A C 1
ATOM 555 O O . ASP A 1 80 ? -16.762 5.797 11.221 1.00 97.06 80 ASP A O 1
ATOM 559 N N . LEU A 1 81 ? -15.959 5.894 9.129 1.00 96.38 81 LEU A N 1
ATOM 560 C CA . LEU A 1 81 ? -14.549 5.963 9.524 1.00 96.38 81 LEU A CA 1
ATOM 561 C C . LEU A 1 81 ? -14.218 7.284 10.234 1.00 96.38 81 LEU A C 1
ATOM 563 O O . LEU A 1 81 ? -13.496 7.277 11.233 1.00 96.38 81 LEU A O 1
ATOM 567 N N . ASP A 1 82 ? -14.772 8.402 9.761 1.00 94.50 82 ASP A N 1
ATOM 568 C CA . ASP A 1 82 ? -14.632 9.703 10.422 1.00 94.50 82 ASP A CA 1
ATOM 569 C C . ASP A 1 82 ? -15.292 9.691 11.814 1.00 94.50 82 ASP A C 1
ATOM 571 O O . ASP A 1 82 ? -14.708 10.173 12.790 1.00 94.50 82 ASP A O 1
ATOM 575 N N . ALA A 1 83 ? -16.477 9.081 11.935 1.00 93.94 83 ALA A N 1
ATOM 576 C CA . ALA A 1 83 ? -17.185 8.917 13.204 1.00 93.94 83 ALA A CA 1
ATOM 577 C C . ALA A 1 83 ? -16.442 7.981 14.173 1.00 93.94 83 ALA A C 1
ATOM 579 O O . ALA A 1 83 ? -16.356 8.272 15.366 1.00 93.94 83 ALA A O 1
ATOM 580 N N . ALA A 1 84 ? -15.850 6.894 13.671 1.00 93.19 84 ALA A N 1
ATOM 581 C CA . ALA A 1 84 ? -15.062 5.949 14.458 1.00 93.19 84 ALA A CA 1
ATOM 582 C C . ALA A 1 84 ? -13.862 6.617 15.146 1.00 93.19 84 ALA A C 1
ATOM 584 O O . ALA A 1 84 ? -13.574 6.329 16.307 1.00 93.19 84 ALA A O 1
ATOM 585 N N . LEU A 1 85 ? -13.184 7.545 14.463 1.00 91.06 85 LEU A N 1
ATOM 586 C CA . LEU A 1 85 ? -12.088 8.318 15.054 1.00 91.06 85 LEU A CA 1
ATOM 587 C C . LEU A 1 85 ? -12.567 9.249 16.176 1.00 91.06 85 LEU A C 1
ATOM 589 O O . LEU A 1 85 ? -11.854 9.431 17.162 1.00 91.06 85 LEU A O 1
ATOM 593 N N . ALA A 1 86 ? -13.780 9.799 16.068 1.00 85.56 86 ALA A N 1
ATOM 594 C CA . ALA A 1 86 ? -14.341 10.679 17.093 1.00 85.56 86 ALA A CA 1
ATOM 595 C C . ALA A 1 86 ? -14.617 9.952 18.424 1.00 85.56 86 ALA A C 1
ATOM 597 O O . ALA A 1 86 ? -14.517 10.569 19.485 1.00 85.56 86 ALA A O 1
ATOM 598 N N . VAL A 1 87 ? -14.894 8.640 18.387 1.00 77.69 87 VAL A N 1
ATOM 599 C CA . VAL A 1 87 ? -15.120 7.805 19.587 1.00 77.69 87 VAL A CA 1
ATOM 600 C C . VAL A 1 87 ? -13.912 7.823 20.531 1.00 77.69 87 VAL A C 1
ATOM 602 O O . VAL A 1 87 ? -14.073 7.756 21.746 1.00 77.69 87 VAL A O 1
ATOM 605 N N . LEU A 1 88 ? -12.700 7.974 19.992 1.00 74.19 88 LEU A N 1
ATOM 606 C CA . LEU A 1 88 ? -11.454 7.908 20.755 1.00 74.19 88 LEU A CA 1
ATOM 607 C C . LEU A 1 88 ? -10.984 9.242 21.352 1.00 74.19 88 LEU A C 1
ATOM 609 O O . LEU A 1 88 ? -9.950 9.272 22.023 1.00 74.19 88 LEU A O 1
ATOM 613 N N . ALA A 1 89 ? -11.718 10.342 21.156 1.00 65.62 89 ALA A N 1
ATOM 614 C CA . ALA A 1 89 ? -11.295 11.682 21.578 1.00 65.62 89 ALA A CA 1
ATOM 615 C C . ALA A 1 89 ? -11.076 11.844 23.104 1.00 65.62 89 ALA A C 1
ATOM 617 O O . ALA A 1 89 ? -10.506 12.846 23.534 1.00 65.62 89 ALA A O 1
ATOM 618 N N . GLY A 1 90 ? -11.496 10.872 23.923 1.00 68.31 90 GLY A N 1
ATOM 619 C CA . GLY A 1 90 ? -11.321 10.865 25.381 1.00 68.31 90 GLY A CA 1
ATOM 620 C C . GLY A 1 90 ? -10.341 9.823 25.930 1.00 68.31 90 GLY A C 1
ATOM 621 O O . GLY A 1 90 ? -10.115 9.800 27.140 1.00 68.31 90 GLY A O 1
ATOM 622 N N . GLU A 1 91 ? -9.764 8.957 25.092 1.00 74.25 91 GLU A N 1
ATOM 623 C CA . GLU A 1 91 ? -8.906 7.872 25.574 1.00 74.25 91 GLU A CA 1
ATOM 624 C C . GLU A 1 91 ? -7.422 8.274 25.643 1.00 74.25 91 GLU A C 1
ATOM 626 O O . GLU A 1 91 ? -6.884 8.901 24.722 1.00 74.25 91 GLU A O 1
ATOM 631 N N . PRO A 1 92 ? -6.701 7.899 26.715 1.00 74.88 92 PRO A N 1
ATOM 632 C CA . PRO A 1 92 ? -5.276 8.162 26.814 1.00 74.88 92 PRO A CA 1
ATOM 633 C C . PRO A 1 92 ? -4.494 7.256 25.850 1.00 74.88 92 PRO A C 1
ATOM 635 O O . PRO A 1 92 ? -4.213 6.101 26.150 1.00 74.88 92 PRO A O 1
ATOM 638 N N . ARG A 1 93 ? -4.078 7.827 24.712 1.00 80.62 93 ARG A N 1
ATOM 639 C CA . ARG A 1 93 ? -3.158 7.223 23.721 1.00 80.62 93 ARG A CA 1
ATOM 640 C C . ARG A 1 93 ? -3.630 5.875 23.128 1.00 80.62 93 ARG A C 1
ATOM 642 O O . ARG A 1 93 ? -2.852 4.919 23.140 1.00 80.62 93 ARG A O 1
ATOM 649 N N . PRO A 1 94 ? -4.839 5.788 22.548 1.00 89.94 94 PRO A N 1
ATOM 650 C CA . PRO A 1 94 ? -5.260 4.579 21.849 1.00 89.94 94 PRO A CA 1
ATOM 651 C C . PRO A 1 94 ? -4.361 4.305 20.635 1.00 89.94 94 PRO A C 1
ATOM 653 O O . PRO A 1 94 ? -3.874 5.234 19.972 1.00 89.94 94 PRO A O 1
ATOM 656 N N . LEU A 1 95 ? -4.157 3.025 20.319 1.00 94.12 95 LEU A N 1
ATOM 657 C CA . LEU A 1 95 ? -3.592 2.626 19.030 1.00 94.12 95 LEU A CA 1
ATOM 658 C C . LEU A 1 95 ? -4.666 2.735 17.949 1.00 94.12 95 LEU A C 1
ATOM 660 O O . LEU A 1 95 ? -5.761 2.191 18.081 1.00 94.12 95 LEU A O 1
ATOM 664 N N . LEU A 1 96 ? -4.339 3.403 16.847 1.00 95.94 96 LEU A N 1
ATOM 665 C CA . LEU A 1 96 ? -5.174 3.388 15.650 1.00 95.94 96 LEU A CA 1
ATOM 666 C C . LEU A 1 96 ? -4.721 2.232 14.768 1.00 95.94 96 LEU A C 1
ATOM 668 O O . LEU A 1 96 ? -3.574 2.216 14.333 1.00 95.94 96 LEU A O 1
ATOM 672 N N . VAL A 1 97 ? -5.591 1.266 14.501 1.00 97.12 97 VAL A N 1
ATOM 673 C CA . VAL A 1 97 ? -5.279 0.076 13.706 1.00 97.12 97 VAL A CA 1
ATOM 674 C C . VAL A 1 97 ? -6.206 0.046 12.504 1.00 97.12 97 VAL A C 1
ATOM 676 O O . VAL A 1 97 ? -7.414 -0.139 12.636 1.00 97.12 97 VAL A O 1
ATOM 679 N N . GLY A 1 98 ? -5.665 0.224 11.304 1.00 96.81 98 GLY A N 1
ATOM 680 C CA . GLY A 1 98 ? -6.518 0.301 10.125 1.00 96.81 98 GLY A CA 1
ATOM 681 C C . GLY A 1 98 ? -5.782 0.208 8.805 1.00 96.81 98 GLY A C 1
ATOM 682 O O . GLY A 1 98 ? -4.554 0.155 8.733 1.00 96.81 98 GLY A O 1
ATOM 683 N N . ALA A 1 99 ? -6.565 0.151 7.735 1.00 95.06 99 ALA A N 1
ATOM 684 C CA . ALA A 1 99 ? -6.063 0.129 6.371 1.00 95.06 99 ALA A CA 1
ATOM 685 C C . ALA A 1 99 ? -6.038 1.549 5.774 1.00 95.06 99 ALA A C 1
ATOM 687 O O . ALA A 1 99 ? -5.933 2.539 6.495 1.00 95.06 99 ALA A O 1
ATOM 688 N N . ALA A 1 100 ? -6.107 1.655 4.444 1.00 91.75 100 ALA A N 1
ATOM 689 C CA . ALA A 1 100 ? -6.088 2.944 3.753 1.00 91.75 100 ALA A CA 1
ATOM 690 C C . ALA A 1 100 ? -7.300 3.831 4.103 1.00 91.75 100 ALA A C 1
ATOM 692 O O . ALA A 1 100 ? -7.140 5.043 4.182 1.00 91.75 100 ALA A O 1
ATOM 693 N N . GLY A 1 101 ? -8.476 3.243 4.372 1.00 94.62 101 GLY A N 1
ATOM 694 C CA . GLY A 1 101 ? -9.679 4.000 4.737 1.00 94.62 101 GLY A CA 1
ATOM 695 C C . GLY A 1 101 ? -9.504 4.791 6.036 1.00 94.62 101 GLY A C 1
ATOM 696 O O . GLY A 1 101 ? -9.694 6.003 6.047 1.00 94.62 101 GLY A O 1
ATOM 697 N N . LEU A 1 102 ? -9.056 4.134 7.113 1.00 96.12 102 LEU A N 1
ATOM 698 C CA . LEU A 1 102 ? -8.796 4.817 8.387 1.00 96.12 102 LEU A CA 1
ATOM 699 C C . LEU A 1 102 ? -7.656 5.840 8.277 1.00 96.12 102 LEU A C 1
ATOM 701 O O . LEU A 1 102 ? -7.719 6.893 8.903 1.00 96.12 102 LEU A O 1
ATOM 705 N N . ALA A 1 103 ? -6.624 5.556 7.474 1.00 94.25 103 ALA A N 1
ATOM 706 C CA . ALA A 1 103 ? -5.545 6.511 7.230 1.00 94.25 103 ALA A CA 1
ATOM 707 C C . ALA A 1 103 ? -6.057 7.787 6.536 1.00 94.25 103 ALA A C 1
ATOM 709 O O . ALA A 1 103 ? -5.672 8.886 6.927 1.00 94.25 103 ALA A O 1
ATOM 710 N N . ALA A 1 104 ? -6.952 7.650 5.552 1.00 91.62 104 ALA A N 1
ATOM 711 C CA . ALA A 1 104 ? -7.580 8.783 4.877 1.00 91.62 104 ALA A CA 1
ATOM 712 C C . ALA A 1 104 ? -8.485 9.587 5.824 1.00 91.62 104 ALA A C 1
ATOM 714 O O . ALA A 1 104 ? -8.393 10.812 5.854 1.00 91.62 104 ALA A O 1
ATOM 715 N N . ALA A 1 105 ? -9.292 8.911 6.647 1.00 93.81 105 ALA A N 1
ATOM 716 C CA . ALA A 1 105 ? -10.105 9.554 7.682 1.00 93.81 105 ALA A CA 1
ATOM 717 C C . ALA A 1 105 ? -9.244 10.346 8.678 1.00 93.81 105 ALA A C 1
ATOM 719 O O . ALA A 1 105 ? -9.517 11.509 8.977 1.00 93.81 105 ALA A O 1
ATOM 720 N N . LEU A 1 106 ? -8.130 9.755 9.118 1.00 93.38 106 LEU A N 1
ATOM 721 C CA . LEU A 1 106 ? -7.180 10.424 9.999 1.00 93.38 106 LEU A CA 1
ATOM 722 C C . LEU A 1 106 ? -6.541 11.643 9.323 1.00 93.38 106 LEU A C 1
ATOM 724 O O . LEU A 1 106 ? -6.432 12.697 9.943 1.00 93.38 106 LEU A O 1
ATOM 728 N N . ALA A 1 107 ? -6.149 11.525 8.052 1.00 91.06 107 ALA A N 1
ATOM 729 C CA . ALA A 1 107 ? -5.585 12.636 7.292 1.00 91.06 107 ALA A CA 1
ATOM 730 C C . ALA A 1 107 ? -6.572 13.809 7.169 1.00 91.06 107 ALA A C 1
ATOM 732 O O . ALA A 1 107 ? -6.171 14.949 7.398 1.00 91.06 107 ALA A O 1
ATOM 733 N N . ARG A 1 108 ? -7.861 13.538 6.903 1.00 90.19 108 ARG A N 1
ATOM 734 C CA . ARG A 1 108 ? -8.920 14.566 6.867 1.00 90.19 108 ARG A CA 1
ATOM 735 C C . ARG A 1 108 ? -9.081 15.294 8.202 1.00 90.19 108 ARG A C 1
ATOM 737 O O . ARG A 1 108 ? -9.311 16.497 8.206 1.00 90.19 108 ARG A O 1
ATOM 744 N N . GLN A 1 109 ? -8.949 14.594 9.331 1.00 88.75 109 GLN A N 1
ATOM 745 C CA . GLN A 1 109 ? -9.020 15.229 10.652 1.00 88.75 109 GLN A CA 1
ATOM 746 C C . GLN A 1 109 ? -7.779 16.067 10.978 1.00 88.75 109 GLN A C 1
ATOM 748 O O . GLN A 1 109 ? -7.899 17.137 11.572 1.00 88.75 109 GLN A O 1
ATOM 753 N N . LEU A 1 110 ? -6.588 15.585 10.613 1.00 88.94 110 LEU A N 1
ATOM 754 C CA . LEU A 1 110 ? -5.329 16.281 10.890 1.00 88.94 110 LEU A CA 1
ATOM 755 C C . LEU A 1 110 ? -5.127 17.506 9.994 1.00 88.94 110 LEU A C 1
ATOM 757 O O . LEU A 1 110 ? -4.550 18.497 10.439 1.00 88.94 110 LEU A O 1
ATOM 761 N N . VAL A 1 111 ? -5.575 17.429 8.740 1.00 88.19 111 VAL A N 1
ATOM 762 C CA . VAL A 1 111 ? -5.423 18.482 7.731 1.00 88.19 111 VAL A CA 1
ATOM 763 C C . VAL A 1 111 ? -6.751 18.647 6.974 1.00 88.19 111 VAL A C 1
ATOM 765 O O . VAL A 1 111 ? -6.894 18.129 5.865 1.00 88.19 111 VAL A O 1
ATOM 768 N N . PRO A 1 112 ? -7.741 19.357 7.556 1.00 82.62 112 PRO A N 1
ATOM 769 C CA . PRO A 1 112 ? -9.066 19.526 6.947 1.00 82.62 112 PRO A CA 1
ATOM 770 C C . PRO A 1 112 ? -9.023 20.232 5.589 1.00 82.62 112 PRO A C 1
ATOM 772 O O . PRO A 1 112 ? -9.790 19.909 4.686 1.00 82.62 112 PRO A O 1
ATOM 775 N N . GLU A 1 113 ? -8.089 21.169 5.433 1.00 82.06 113 GLU A N 1
ATOM 776 C CA . GLU A 1 113 ? -7.816 21.867 4.179 1.00 82.06 113 GLU A CA 1
ATOM 777 C C . GLU A 1 113 ? -6.559 21.273 3.539 1.00 82.06 113 GLU A C 1
ATOM 779 O O . GLU A 1 113 ? -5.467 21.838 3.612 1.00 82.06 113 GLU A O 1
ATOM 784 N N . CYS A 1 114 ? -6.695 20.079 2.956 1.00 69.00 114 CYS A N 1
ATOM 785 C CA . CYS A 1 114 ? -5.605 19.450 2.219 1.00 69.00 114 CYS A CA 1
ATOM 786 C C . CYS A 1 114 ? -5.474 20.116 0.836 1.00 69.00 114 CYS A C 1
ATOM 788 O O . CYS A 1 114 ? -6.412 20.034 0.036 1.00 69.00 114 CYS A O 1
ATOM 790 N N . PRO A 1 115 ? -4.351 20.785 0.522 1.00 69.00 115 PRO A N 1
ATOM 791 C CA . PRO A 1 115 ? -4.143 21.340 -0.807 1.00 69.00 115 PRO A CA 1
ATOM 792 C C . PRO A 1 115 ? -4.092 20.214 -1.845 1.00 69.00 115 PRO A C 1
ATOM 794 O O . PRO A 1 115 ? -3.544 19.142 -1.587 1.00 69.00 115 PRO A O 1
ATOM 797 N N . ALA A 1 116 ? -4.644 20.465 -3.036 1.00 65.25 116 ALA A N 1
ATOM 798 C CA . ALA A 1 116 ? -4.522 19.531 -4.148 1.00 65.25 116 ALA A CA 1
ATOM 799 C C . ALA A 1 116 ? -3.034 19.294 -4.442 1.00 65.25 116 ALA A C 1
ATOM 801 O O . ALA A 1 116 ? -2.292 20.243 -4.714 1.00 65.25 116 ALA A O 1
ATOM 802 N N . LEU A 1 117 ? -2.598 18.036 -4.365 1.00 65.69 117 LEU A N 1
ATOM 803 C CA . LEU A 1 117 ? -1.242 17.684 -4.760 1.00 65.69 117 LEU A CA 1
ATOM 804 C C . LEU A 1 117 ? -1.115 17.881 -6.278 1.00 65.69 117 LEU A C 1
ATOM 806 O O . LEU A 1 117 ? -2.038 17.536 -7.021 1.00 65.69 117 LEU A O 1
ATOM 810 N N . PRO A 1 118 ? -0.011 18.478 -6.753 1.00 63.69 118 PRO A N 1
ATOM 811 C CA . PRO A 1 118 ? 0.184 18.701 -8.175 1.00 63.69 118 PRO A CA 1
ATOM 812 C C . PRO A 1 118 ? 0.209 17.365 -8.923 1.00 63.69 118 PRO A C 1
ATOM 814 O O . PRO A 1 118 ? 0.707 16.362 -8.409 1.00 63.69 118 PRO A O 1
ATOM 817 N N . ALA A 1 119 ? -0.290 17.366 -10.162 1.00 67.12 119 ALA A N 1
ATOM 818 C CA . ALA A 1 119 ? -0.121 16.227 -11.055 1.00 67.12 119 ALA A CA 1
ATOM 819 C C . ALA A 1 119 ? 1.376 15.908 -11.181 1.00 67.12 119 ALA A C 1
ATOM 821 O O . ALA A 1 119 ? 2.194 16.786 -11.473 1.00 67.12 119 ALA A O 1
ATOM 822 N N . THR A 1 120 ? 1.740 14.656 -10.921 1.00 77.19 120 THR A N 1
ATOM 823 C CA . THR A 1 120 ? 3.139 14.232 -10.913 1.00 77.19 120 THR A CA 1
ATOM 824 C C . THR A 1 120 ? 3.550 13.788 -12.310 1.00 77.19 120 THR A C 1
ATOM 826 O O . THR A 1 120 ? 2.989 12.850 -12.873 1.00 77.19 120 THR A O 1
ATOM 829 N N . ASN A 1 121 ? 4.543 14.473 -12.883 1.00 85.75 121 ASN A N 1
ATOM 830 C CA . ASN A 1 121 ? 5.133 14.049 -14.148 1.00 85.75 121 ASN A CA 1
ATOM 831 C C . ASN A 1 121 ? 6.007 12.800 -13.940 1.00 85.75 121 ASN A C 1
ATOM 833 O O . ASN A 1 121 ? 6.770 12.714 -12.965 1.00 85.75 121 ASN A O 1
ATOM 837 N N . LEU A 1 122 ? 5.926 11.865 -14.882 1.00 90.94 122 LEU A N 1
ATOM 838 C CA . LEU A 1 122 ? 6.696 10.630 -14.916 1.00 90.94 122 LEU A CA 1
ATOM 839 C C . LEU A 1 122 ? 7.820 10.782 -15.955 1.00 90.94 122 LEU A C 1
ATOM 841 O O . LEU A 1 122 ? 7.579 10.610 -17.143 1.00 90.94 122 LEU A O 1
ATOM 845 N N . PRO A 1 123 ? 9.054 11.129 -15.554 1.00 90.88 123 PRO A N 1
ATOM 846 C CA . PRO A 1 123 ? 10.129 11.330 -16.515 1.00 90.88 123 PRO A CA 1
ATOM 847 C C . PRO A 1 123 ? 10.528 10.018 -17.204 1.00 90.88 123 PRO A C 1
ATOM 849 O O . PRO A 1 123 ? 10.767 9.002 -16.542 1.00 90.88 123 PRO A O 1
ATOM 852 N N . ALA A 1 124 ? 10.692 10.063 -18.525 1.00 86.94 124 ALA A N 1
ATOM 853 C CA . ALA A 1 124 ? 11.287 8.976 -19.292 1.00 86.94 124 ALA A CA 1
ATOM 854 C C . ALA A 1 124 ? 12.816 8.883 -19.050 1.00 86.94 124 ALA A C 1
ATOM 856 O O . ALA A 1 124 ? 13.485 9.915 -18.868 1.00 86.94 124 ALA A O 1
ATOM 857 N N . PRO A 1 125 ? 13.411 7.678 -19.094 1.00 88.75 125 PRO A N 1
ATOM 858 C CA . PRO A 1 125 ? 12.749 6.408 -19.398 1.00 88.75 125 PRO A CA 1
ATOM 859 C C . PRO A 1 125 ? 12.008 5.768 -18.209 1.00 88.75 125 PRO A C 1
ATOM 861 O O . PRO A 1 125 ? 12.480 5.843 -17.069 1.00 88.75 125 PRO A O 1
ATOM 864 N N . LEU A 1 126 ? 10.883 5.106 -18.493 1.00 90.69 126 LEU A N 1
ATOM 865 C CA . LEU A 1 126 ? 10.052 4.352 -17.546 1.00 90.69 126 LEU A CA 1
ATOM 866 C C . LEU A 1 126 ? 10.360 2.846 -17.594 1.00 90.69 126 LEU A C 1
ATOM 868 O O . LEU A 1 126 ? 10.400 2.248 -18.664 1.00 90.69 126 LEU A O 1
ATOM 872 N N . LEU A 1 127 ? 10.474 2.202 -16.434 1.00 91.50 127 LEU A N 1
ATOM 873 C CA . LEU A 1 127 ? 10.481 0.744 -16.302 1.00 91.50 127 LEU A CA 1
ATOM 874 C C . LEU A 1 127 ? 9.270 0.282 -15.487 1.00 91.50 127 LEU A C 1
ATOM 876 O O . LEU A 1 127 ? 9.185 0.547 -14.289 1.00 91.50 127 LEU A O 1
ATOM 880 N N . LEU A 1 128 ? 8.355 -0.447 -16.119 1.00 92.31 128 LEU A N 1
ATOM 881 C CA . LEU A 1 128 ? 7.264 -1.160 -15.462 1.00 92.31 128 LEU A CA 1
ATOM 882 C C . LEU A 1 128 ? 7.767 -2.532 -14.989 1.00 92.31 128 LEU A C 1
ATOM 884 O O . LEU A 1 128 ? 7.894 -3.463 -15.778 1.00 92.31 128 LEU A O 1
ATOM 888 N N . ALA A 1 129 ? 8.028 -2.673 -13.695 1.00 92.56 129 ALA A N 1
ATOM 889 C CA . ALA A 1 129 ? 8.363 -3.928 -13.034 1.00 92.56 129 ALA A CA 1
ATOM 890 C C . ALA A 1 129 ? 7.103 -4.547 -12.402 1.00 92.56 129 ALA A C 1
ATOM 892 O O . ALA A 1 129 ? 6.636 -4.132 -11.336 1.00 92.56 129 ALA A O 1
ATOM 893 N N . VAL A 1 130 ? 6.522 -5.551 -13.063 1.00 91.44 130 VAL A N 1
ATOM 894 C CA . VAL A 1 130 ? 5.247 -6.158 -12.650 1.00 91.44 130 VAL A CA 1
ATOM 895 C C . VAL A 1 130 ? 5.463 -7.579 -12.142 1.00 91.44 130 VAL A C 1
ATOM 897 O O . VAL A 1 130 ? 5.648 -8.504 -12.931 1.00 91.44 130 VAL A O 1
ATOM 900 N N . GLY A 1 131 ? 5.403 -7.753 -10.818 1.00 88.75 131 GLY A N 1
ATOM 901 C CA . GLY A 1 131 ? 5.561 -9.057 -10.166 1.00 88.75 131 GLY A CA 1
ATOM 902 C C . GLY A 1 131 ? 4.273 -9.671 -9.614 1.00 88.75 131 GLY A C 1
ATOM 903 O O . GLY A 1 131 ? 4.229 -10.862 -9.302 1.00 88.75 131 GLY A O 1
ATOM 904 N N . SER A 1 132 ? 3.198 -8.884 -9.512 1.00 86.62 132 SER A N 1
ATOM 905 C CA . SER A 1 132 ? 1.913 -9.376 -9.013 1.00 86.62 132 SER A CA 1
ATOM 906 C C . SER A 1 132 ? 1.212 -10.332 -9.985 1.00 86.62 132 SER A C 1
ATOM 908 O O . SER A 1 132 ? 1.159 -10.095 -11.190 1.00 86.62 132 SER A O 1
ATOM 910 N N . ARG A 1 133 ? 0.600 -11.381 -9.422 1.00 85.25 133 ARG A N 1
ATOM 911 C CA . ARG A 1 133 ? -0.229 -12.380 -10.125 1.00 85.25 133 ARG A CA 1
ATOM 912 C C . ARG A 1 133 ? -1.724 -12.191 -9.868 1.00 85.25 133 ARG A C 1
ATOM 914 O O . ARG A 1 133 ? -2.518 -13.087 -10.135 1.00 85.25 133 ARG A O 1
ATOM 921 N N . ASP A 1 134 ? -2.097 -11.062 -9.275 1.00 86.94 134 ASP A N 1
ATOM 922 C CA . ASP A 1 134 ? -3.494 -10.759 -8.998 1.00 86.94 134 ASP A CA 1
ATOM 923 C C . ASP A 1 134 ? -4.294 -10.680 -10.317 1.00 86.94 134 ASP A C 1
ATOM 925 O O . ASP A 1 134 ? -3.787 -10.098 -11.285 1.00 86.94 134 ASP A O 1
ATOM 929 N N . PRO A 1 135 ? -5.521 -11.236 -10.388 1.00 86.81 135 PRO A N 1
ATOM 930 C CA . PRO A 1 135 ? -6.343 -11.188 -11.597 1.00 86.81 135 PRO A CA 1
ATOM 931 C C . PRO A 1 135 ? -6.530 -9.778 -12.170 1.00 86.81 135 PRO A C 1
ATOM 933 O O . PRO A 1 135 ? -6.554 -9.622 -13.391 1.00 86.81 135 PRO A O 1
ATOM 936 N N . ILE A 1 136 ? -6.601 -8.748 -11.315 1.00 88.62 136 ILE A N 1
ATOM 937 C CA . ILE A 1 136 ? -6.712 -7.349 -11.750 1.00 88.62 136 ILE A CA 1
ATOM 938 C C . ILE A 1 136 ? -5.446 -6.928 -12.507 1.00 88.62 136 ILE A C 1
ATOM 940 O O . ILE A 1 136 ? -5.537 -6.426 -13.627 1.0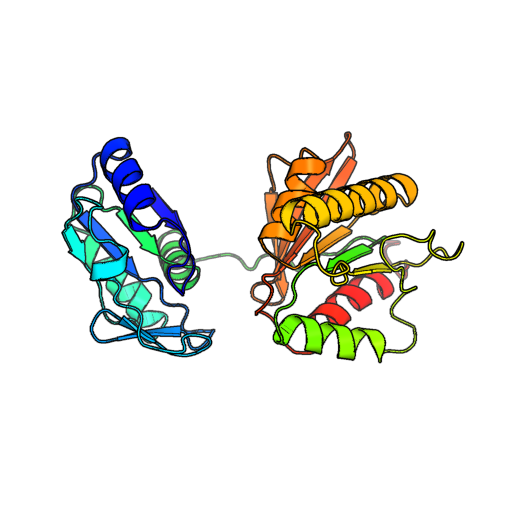0 88.62 136 ILE A O 1
ATOM 944 N N . THR A 1 137 ? -4.257 -7.194 -11.954 1.00 90.62 137 THR A N 1
ATOM 945 C CA . THR A 1 137 ? -2.979 -6.907 -12.629 1.00 90.62 137 THR A CA 1
ATOM 946 C C . THR A 1 137 ? -2.832 -7.683 -13.937 1.00 90.62 137 THR A C 1
ATOM 948 O O . THR A 1 137 ? -2.359 -7.124 -14.926 1.00 90.62 137 THR A O 1
ATOM 951 N N . LEU A 1 138 ? -3.242 -8.954 -13.981 1.00 89.62 138 LEU A N 1
ATOM 952 C CA . LEU A 1 138 ? -3.175 -9.760 -15.205 1.00 89.62 138 LEU A CA 1
ATOM 953 C C . LEU A 1 138 ? -4.083 -9.200 -16.311 1.00 89.62 138 LEU A C 1
ATOM 955 O O . LEU A 1 138 ? -3.669 -9.149 -17.469 1.00 89.62 138 LEU A O 1
ATOM 959 N N . GLY A 1 139 ? -5.281 -8.724 -15.957 1.00 90.50 139 GLY A N 1
ATOM 960 C CA . GLY A 1 139 ? -6.172 -8.020 -16.882 1.00 90.50 139 GLY A CA 1
ATOM 961 C C . GLY A 1 139 ? -5.558 -6.723 -17.416 1.00 90.50 139 GLY A C 1
ATOM 962 O O . GLY A 1 139 ? -5.549 -6.502 -18.626 1.00 90.50 139 GLY A O 1
ATOM 963 N N . GLN A 1 140 ? -4.959 -5.911 -16.541 1.00 92.12 140 GLN A N 1
ATOM 964 C CA . GLN A 1 140 ? -4.267 -4.673 -16.929 1.00 92.12 140 GLN A CA 1
ATOM 965 C C . GLN A 1 140 ? -3.087 -4.940 -17.879 1.00 92.12 140 GLN A C 1
ATOM 967 O O . GLN A 1 140 ? -2.888 -4.218 -18.855 1.00 92.12 140 GLN A O 1
ATOM 972 N N . LEU A 1 141 ? -2.316 -6.003 -17.631 1.00 88.94 141 LEU A N 1
ATOM 973 C CA . LEU A 1 141 ? -1.231 -6.436 -18.516 1.00 88.94 141 LEU A CA 1
ATOM 974 C C . LEU A 1 141 ? -1.745 -6.867 -19.893 1.00 88.94 141 LEU A C 1
ATOM 976 O O . LEU A 1 141 ? -1.083 -6.604 -20.895 1.00 88.94 141 LEU A O 1
ATOM 980 N N . ALA A 1 142 ? -2.903 -7.529 -19.961 1.00 88.88 142 ALA A N 1
ATOM 981 C CA . ALA A 1 142 ? -3.512 -7.912 -21.231 1.00 88.88 142 ALA A CA 1
ATOM 982 C C . ALA A 1 142 ? -3.929 -6.680 -22.050 1.00 88.88 142 ALA A C 1
ATOM 984 O O . ALA A 1 142 ? -3.647 -6.625 -23.247 1.00 88.88 142 ALA A O 1
ATOM 985 N N . VAL A 1 143 ? -4.522 -5.670 -21.401 1.00 89.50 143 VAL A N 1
ATOM 986 C CA . VAL A 1 143 ? -4.864 -4.381 -22.029 1.00 89.50 143 VAL A CA 1
ATOM 987 C C . VAL A 1 143 ? -3.610 -3.679 -22.555 1.00 89.50 143 VAL A C 1
ATOM 989 O O . VAL A 1 143 ? -3.587 -3.250 -23.708 1.00 89.50 143 VAL A O 1
ATOM 992 N N . LEU A 1 144 ? -2.549 -3.620 -21.748 1.00 86.19 144 LEU A N 1
ATOM 993 C CA . LEU A 1 144 ? -1.274 -3.009 -22.126 1.00 86.19 144 LEU A CA 1
ATOM 994 C C . LEU A 1 144 ? -0.637 -3.699 -23.339 1.00 86.19 144 LEU A C 1
ATOM 996 O O . LEU A 1 144 ? -0.283 -3.036 -24.307 1.00 86.19 144 LEU A O 1
ATOM 1000 N N . LYS A 1 145 ? -0.559 -5.035 -23.328 1.00 81.12 145 LYS A N 1
ATOM 1001 C CA . LYS A 1 145 ? 0.018 -5.832 -24.426 1.00 81.12 145 LYS A CA 1
ATOM 1002 C C . LYS A 1 145 ? -0.790 -5.758 -25.723 1.00 81.12 145 LYS A C 1
ATOM 1004 O O . LYS A 1 145 ? -0.235 -5.973 -26.795 1.00 81.12 145 LYS A O 1
ATOM 1009 N N . ALA A 1 146 ? -2.093 -5.489 -25.638 1.00 82.25 146 ALA A N 1
ATOM 1010 C CA . ALA A 1 146 ? -2.947 -5.315 -26.809 1.00 82.25 146 ALA A CA 1
ATOM 1011 C C . ALA A 1 146 ? -2.779 -3.934 -27.475 1.00 82.25 146 ALA A C 1
ATOM 1013 O O . ALA A 1 146 ? -3.162 -3.763 -28.636 1.00 82.25 146 ALA A O 1
ATOM 1014 N N . ALA A 1 147 ? -2.214 -2.947 -26.773 1.00 74.69 147 ALA A N 1
ATOM 1015 C CA . ALA A 1 147 ? -1.996 -1.612 -27.310 1.00 74.69 147 ALA A CA 1
ATOM 1016 C C . ALA A 1 147 ? -0.775 -1.585 -28.249 1.00 74.69 147 ALA A C 1
ATOM 1018 O O . ALA A 1 147 ? 0.356 -1.849 -27.848 1.00 74.69 147 ALA A O 1
ATOM 1019 N N . LYS A 1 148 ? -0.991 -1.234 -29.525 1.00 55.97 148 LYS A N 1
ATOM 1020 C CA . LYS A 1 148 ? 0.100 -1.014 -30.490 1.00 55.97 148 LYS A CA 1
ATOM 1021 C C . LYS A 1 148 ? 0.937 0.203 -30.077 1.00 55.97 148 LYS A C 1
ATOM 1023 O O . LYS A 1 148 ? 0.363 1.248 -29.792 1.00 55.97 148 LYS A O 1
ATOM 1028 N N . GLY A 1 149 ? 2.264 0.073 -30.109 1.00 54.72 149 GLY A N 1
ATOM 1029 C CA . GLY A 1 149 ? 3.215 1.155 -29.808 1.00 54.72 149 GLY A CA 1
ATOM 1030 C C . GLY A 1 149 ? 3.639 1.261 -28.339 1.00 54.72 149 GLY A C 1
ATOM 1031 O O . GLY A 1 149 ? 4.654 1.886 -28.065 1.00 54.72 149 GLY A O 1
ATOM 1032 N N . ALA A 1 150 ? 2.935 0.592 -27.421 1.00 47.91 150 ALA A N 1
ATOM 1033 C CA . ALA A 1 150 ? 3.136 0.739 -25.982 1.00 47.91 150 ALA A CA 1
ATOM 1034 C C . ALA A 1 150 ? 4.204 -0.221 -25.416 1.00 47.91 150 ALA A C 1
ATOM 1036 O O . ALA A 1 150 ? 3.894 -1.011 -24.533 1.00 47.91 150 ALA A O 1
ATOM 1037 N N . MET A 1 151 ? 5.459 -0.095 -25.870 1.00 51.94 151 MET A N 1
ATOM 1038 C CA . MET A 1 151 ? 6.700 -0.698 -25.318 1.00 51.94 151 MET A CA 1
ATOM 1039 C C . MET A 1 151 ? 7.239 -1.983 -25.964 1.00 51.94 151 MET A C 1
ATOM 1041 O O . MET A 1 151 ? 6.509 -2.908 -26.325 1.00 51.94 151 MET A O 1
ATOM 1045 N N . ASP A 1 152 ? 8.573 -2.069 -25.965 1.00 46.88 152 ASP A N 1
ATOM 1046 C CA . ASP A 1 152 ? 9.318 -3.312 -26.141 1.00 46.88 152 ASP A CA 1
ATOM 1047 C C . ASP A 1 152 ? 9.180 -4.189 -24.891 1.00 46.88 152 ASP A C 1
ATOM 1049 O O . ASP A 1 152 ? 9.594 -3.838 -23.781 1.00 46.88 152 ASP A O 1
ATOM 1053 N N . LEU A 1 153 ? 8.550 -5.345 -25.084 1.00 48.31 153 LEU A N 1
ATOM 1054 C CA . LEU A 1 153 ? 8.313 -6.349 -24.054 1.00 48.31 153 LEU A CA 1
ATOM 1055 C C . LEU A 1 153 ? 9.598 -7.151 -23.844 1.00 48.31 153 LEU A C 1
ATOM 1057 O O . LEU A 1 153 ? 10.060 -7.819 -24.771 1.00 48.31 153 LEU A O 1
ATOM 1061 N N . THR A 1 154 ? 10.163 -7.126 -22.637 1.00 44.56 154 THR A N 1
ATOM 1062 C CA . THR A 1 154 ? 11.329 -7.951 -22.306 1.00 44.56 154 THR A CA 1
ATOM 1063 C C . THR A 1 154 ? 10.966 -8.923 -21.195 1.00 44.56 154 THR A C 1
ATOM 1065 O O . THR A 1 154 ? 10.477 -8.563 -20.124 1.00 44.56 154 THR A O 1
ATOM 1068 N N . ASP A 1 155 ? 11.146 -10.207 -21.489 1.00 42.50 155 ASP A N 1
ATOM 1069 C CA . ASP A 1 155 ? 10.991 -11.257 -20.498 1.00 42.50 155 ASP A CA 1
ATOM 1070 C C . ASP A 1 155 ? 12.219 -11.296 -19.592 1.00 42.50 155 ASP A C 1
ATOM 1072 O O . ASP A 1 155 ? 13.354 -11.152 -20.051 1.00 42.50 155 ASP A O 1
ATOM 1076 N N . ALA A 1 156 ? 11.994 -11.521 -18.296 1.00 38.75 156 ALA A N 1
ATOM 1077 C CA . ALA A 1 156 ? 13.072 -11.764 -17.350 1.00 38.75 156 ALA A CA 1
ATOM 1078 C C . ALA A 1 156 ? 13.920 -12.956 -17.834 1.00 38.75 156 ALA A C 1
ATOM 1080 O O . ALA A 1 156 ? 13.430 -14.084 -17.881 1.00 38.75 156 ALA A O 1
ATOM 1081 N N . GLY A 1 157 ? 15.177 -12.697 -18.215 1.00 38.12 157 GLY A N 1
ATOM 1082 C CA . GLY A 1 157 ? 16.138 -13.725 -18.639 1.00 38.12 157 GLY A CA 1
ATOM 1083 C C . GLY A 1 157 ? 16.598 -13.684 -20.102 1.00 38.12 157 GLY A C 1
ATOM 1084 O O . GLY A 1 157 ? 17.320 -14.584 -20.525 1.00 38.12 157 GLY A O 1
ATOM 1085 N N . SER A 1 158 ? 16.242 -12.672 -20.896 1.00 37.62 158 SER A N 1
ATOM 1086 C CA . SER A 1 158 ? 16.935 -12.399 -22.166 1.00 37.62 158 SER A CA 1
ATOM 1087 C C . SER A 1 158 ? 17.212 -10.908 -22.320 1.00 37.62 158 SER A C 1
ATOM 1089 O O . SER A 1 158 ? 16.370 -10.105 -21.916 1.00 37.62 158 SER A O 1
ATOM 1091 N N . PRO A 1 159 ? 18.372 -10.516 -22.885 1.00 40.12 159 PRO A N 1
ATOM 1092 C CA . PRO A 1 159 ? 18.614 -9.124 -23.220 1.00 40.12 159 PRO A CA 1
ATOM 1093 C C . PRO A 1 159 ? 17.490 -8.697 -24.162 1.00 40.12 159 PRO A C 1
ATOM 1095 O O . PRO A 1 159 ? 17.310 -9.271 -25.236 1.00 40.12 159 PRO A O 1
ATOM 1098 N N . GLY A 1 160 ? 16.679 -7.741 -23.715 1.00 44.38 160 GLY A N 1
ATOM 1099 C CA . GLY A 1 160 ? 15.724 -7.086 -24.593 1.00 44.38 160 GLY A CA 1
ATOM 1100 C C . GLY A 1 160 ? 16.407 -6.557 -25.847 1.00 44.38 160 GLY A C 1
ATOM 1101 O O . GLY A 1 160 ? 17.608 -6.276 -25.783 1.00 44.38 160 GLY A O 1
ATOM 1102 N N . PRO A 1 161 ? 15.675 -6.410 -26.966 1.00 44.62 161 PRO A N 1
ATOM 1103 C CA . PRO A 1 161 ? 16.255 -5.914 -28.208 1.00 44.62 161 PRO A CA 1
ATOM 1104 C C . PRO A 1 161 ? 16.985 -4.584 -27.966 1.00 44.62 161 PRO A C 1
ATOM 1106 O O . PRO A 1 161 ? 16.668 -3.851 -27.029 1.00 44.62 161 PRO A O 1
ATOM 1109 N N . ASP A 1 162 ? 17.944 -4.246 -28.828 1.00 47.59 162 ASP A N 1
ATOM 1110 C CA . ASP A 1 162 ? 18.729 -2.994 -28.811 1.00 47.59 162 ASP A CA 1
ATOM 1111 C C . ASP A 1 162 ? 17.885 -1.696 -28.865 1.00 47.59 162 ASP A C 1
ATOM 1113 O O . ASP A 1 162 ? 18.421 -0.592 -28.960 1.00 47.59 162 ASP A O 1
ATOM 1117 N N . ALA A 1 163 ? 16.559 -1.808 -28.811 1.00 51.22 163 ALA A N 1
ATOM 1118 C CA . ALA A 1 163 ? 15.602 -0.737 -28.949 1.00 51.22 163 ALA A CA 1
ATOM 1119 C C . ALA A 1 163 ? 15.585 0.193 -27.723 1.00 51.22 163 ALA A C 1
ATOM 1121 O O . ALA A 1 163 ? 15.384 -0.198 -26.568 1.00 51.22 163 ALA A O 1
ATOM 1122 N N . ILE A 1 164 ? 15.826 1.467 -28.014 1.00 52.47 164 ILE A N 1
ATOM 1123 C CA . ILE A 1 164 ? 15.721 2.591 -27.092 1.00 52.47 164 ILE A CA 1
ATOM 1124 C C . ILE A 1 164 ? 14.284 3.105 -27.217 1.00 52.47 164 ILE A C 1
ATOM 1126 O O . ILE A 1 164 ? 13.923 3.656 -28.253 1.00 52.47 164 ILE A O 1
ATOM 1130 N N . GLY A 1 165 ? 13.468 2.895 -26.184 1.00 61.50 165 GLY A N 1
ATOM 1131 C CA . GLY A 1 165 ? 12.091 3.384 -26.102 1.00 61.50 165 GLY A CA 1
ATOM 1132 C C . GLY A 1 165 ? 11.857 4.165 -24.804 1.00 61.50 165 GLY A C 1
ATOM 1133 O O . GLY A 1 165 ? 12.619 3.995 -23.849 1.00 61.50 165 GLY A O 1
ATOM 1134 N N . PRO A 1 166 ? 10.824 5.024 -24.736 1.00 70.94 166 PRO A N 1
ATOM 1135 C CA . PRO A 1 166 ? 10.538 5.829 -23.546 1.00 70.94 166 PRO A CA 1
ATOM 1136 C C . PRO A 1 166 ? 10.025 4.989 -22.364 1.00 70.94 166 PRO A C 1
ATOM 1138 O O . PRO A 1 166 ? 10.090 5.444 -21.221 1.00 70.94 166 PRO A O 1
ATOM 1141 N N . ALA A 1 167 ? 9.557 3.760 -22.613 1.00 72.31 167 ALA A N 1
ATOM 1142 C CA . ALA A 1 167 ? 9.058 2.841 -21.598 1.00 72.31 167 ALA A CA 1
ATOM 1143 C C . ALA A 1 167 ? 9.406 1.370 -21.902 1.00 72.31 167 ALA A C 1
ATOM 1145 O O . ALA A 1 167 ? 9.412 0.945 -23.059 1.00 72.31 167 ALA A O 1
ATOM 1146 N N . TRP A 1 168 ? 9.631 0.585 -20.845 1.00 75.75 168 TRP A N 1
ATOM 1147 C CA . TRP A 1 168 ? 9.871 -0.861 -20.891 1.00 75.75 168 TRP A CA 1
ATOM 1148 C C . TRP A 1 168 ? 8.994 -1.603 -19.884 1.00 75.75 168 TRP A C 1
ATOM 1150 O O . TRP A 1 168 ? 8.733 -1.099 -18.791 1.00 75.75 168 TRP A O 1
ATOM 1160 N N . LEU A 1 169 ? 8.601 -2.835 -20.212 1.00 79.19 169 LEU A N 1
ATOM 1161 C CA . LEU A 1 169 ? 7.916 -3.745 -19.292 1.00 79.19 169 LEU A CA 1
ATOM 1162 C C . LEU A 1 169 ? 8.798 -4.949 -18.987 1.00 79.19 169 LEU A C 1
ATOM 1164 O O . LEU A 1 169 ? 9.104 -5.727 -19.888 1.00 79.19 169 LEU A O 1
ATOM 1168 N N . LEU A 1 170 ? 9.089 -5.145 -17.703 1.00 79.12 170 LEU A N 1
ATOM 1169 C CA . LEU A 1 170 ? 9.656 -6.368 -17.160 1.00 79.12 170 LEU A CA 1
ATOM 1170 C C . LEU A 1 170 ? 8.595 -7.063 -16.295 1.00 79.12 170 LEU A C 1
ATOM 1172 O O . LEU A 1 170 ? 8.187 -6.563 -15.243 1.00 79.12 170 LEU A O 1
ATOM 1176 N N . GLN A 1 171 ? 8.134 -8.229 -16.742 1.00 81.19 171 GLN A N 1
ATOM 1177 C CA . GLN A 1 171 ? 7.122 -9.016 -16.036 1.00 81.19 171 GLN A CA 1
ATOM 1178 C C . GLN A 1 171 ? 7.747 -10.250 -15.378 1.00 81.19 171 GLN A C 1
ATOM 1180 O O . GLN A 1 171 ? 8.417 -11.042 -16.041 1.00 81.19 171 GLN A O 1
ATOM 1185 N N . LEU A 1 172 ? 7.457 -10.469 -14.094 1.00 73.50 172 LEU A N 1
ATOM 1186 C CA . LEU A 1 172 ? 7.788 -11.725 -13.427 1.00 73.50 172 LEU A CA 1
ATOM 1187 C C . LEU A 1 172 ? 6.850 -12.824 -13.932 1.00 73.50 172 LEU A C 1
ATOM 1189 O O . LEU A 1 172 ? 5.637 -12.776 -13.707 1.00 73.50 172 LEU A O 1
ATOM 1193 N N . ARG A 1 173 ? 7.402 -13.820 -14.624 1.00 69.19 173 ARG A N 1
ATOM 1194 C CA . ARG A 1 173 ? 6.669 -15.033 -15.005 1.00 69.19 173 ARG A CA 1
ATOM 1195 C C . ARG A 1 173 ? 6.823 -16.094 -13.920 1.00 69.19 173 ARG A C 1
ATOM 1197 O O . ARG A 1 173 ? 7.754 -16.049 -13.119 1.00 69.19 173 ARG A O 1
ATOM 1204 N N . THR A 1 174 ? 5.886 -17.036 -13.872 1.00 57.75 174 THR A N 1
ATOM 1205 C CA . THR A 1 174 ? 5.988 -18.194 -12.984 1.00 57.75 174 THR A CA 1
ATOM 1206 C C . THR A 1 174 ? 7.290 -18.932 -13.255 1.00 57.75 174 THR A C 1
ATOM 1208 O O . THR A 1 174 ? 7.609 -19.244 -14.403 1.00 57.75 174 THR A O 1
ATOM 1211 N N . ALA A 1 175 ? 8.025 -19.212 -12.185 1.00 55.47 175 ALA A N 1
ATOM 1212 C CA . ALA A 1 175 ? 9.108 -20.169 -12.237 1.00 55.47 175 ALA A CA 1
ATOM 1213 C C . ALA A 1 175 ? 8.573 -21.559 -12.631 1.00 55.47 175 ALA A C 1
ATOM 1215 O O . ALA A 1 175 ? 7.421 -21.872 -12.310 1.00 55.47 175 ALA A O 1
ATOM 1216 N N . PRO A 1 176 ? 9.389 -22.395 -13.294 1.00 55.84 176 PRO A N 1
ATOM 1217 C CA . PRO A 1 176 ? 9.141 -23.831 -13.364 1.00 55.84 176 PRO A CA 1
ATOM 1218 C C . PRO A 1 176 ? 8.873 -24.414 -11.968 1.00 55.84 176 PRO A C 1
ATOM 1220 O O . PRO A 1 176 ? 9.382 -23.891 -10.972 1.00 55.84 176 PRO A O 1
ATOM 1223 N N . ASP A 1 177 ? 8.093 -25.494 -11.899 1.00 55.28 177 ASP A N 1
ATOM 1224 C CA . ASP A 1 177 ? 7.780 -26.168 -10.635 1.00 55.28 177 ASP A CA 1
ATOM 1225 C C . ASP A 1 177 ? 9.063 -26.481 -9.839 1.00 55.28 177 ASP A C 1
ATOM 1227 O O . ASP A 1 177 ? 9.998 -27.086 -10.367 1.00 55.28 177 ASP A O 1
ATOM 1231 N N . GLY A 1 178 ? 9.100 -26.075 -8.562 1.00 57.22 178 GLY A N 1
ATOM 1232 C CA . GLY A 1 178 ? 10.174 -26.422 -7.620 1.00 57.22 178 GLY A CA 1
ATOM 1233 C C . GLY A 1 178 ? 11.131 -25.299 -7.196 1.00 57.22 178 GLY A C 1
ATOM 1234 O O . GLY A 1 178 ? 12.007 -25.573 -6.381 1.00 57.22 178 GLY A O 1
ATOM 1235 N N . LEU A 1 179 ? 10.978 -24.063 -7.687 1.00 63.44 179 LEU A N 1
ATOM 1236 C CA . LEU A 1 179 ? 11.759 -22.906 -7.210 1.00 63.44 179 LEU A CA 1
ATOM 1237 C C . LEU A 1 179 ? 11.052 -22.149 -6.077 1.00 63.44 179 LEU A C 1
ATOM 1239 O O . LEU A 1 179 ? 9.827 -21.995 -6.090 1.00 63.44 179 LEU A O 1
ATOM 1243 N N . ASP A 1 180 ? 11.832 -21.638 -5.121 1.00 74.94 180 ASP A N 1
ATOM 1244 C CA . ASP A 1 180 ? 11.325 -20.822 -4.018 1.00 74.94 180 ASP A CA 1
ATOM 1245 C C . ASP A 1 180 ? 10.859 -19.445 -4.527 1.00 74.94 180 ASP A C 1
ATOM 1247 O O . ASP A 1 180 ? 11.548 -18.756 -5.284 1.00 74.94 180 ASP A O 1
ATOM 1251 N N . GLY A 1 181 ? 9.672 -19.013 -4.095 1.00 73.62 181 GLY A N 1
ATOM 1252 C CA . GLY A 1 181 ? 9.111 -17.712 -4.454 1.00 73.62 181 GLY A CA 1
ATOM 1253 C C . GLY A 1 181 ? 10.000 -16.542 -4.026 1.00 73.62 181 GLY A C 1
ATOM 1254 O O . GLY A 1 181 ? 10.051 -15.533 -4.732 1.00 73.62 181 GLY A O 1
ATOM 1255 N N . HIS A 1 182 ? 10.738 -16.696 -2.924 1.00 78.62 182 HIS A N 1
ATOM 1256 C CA . HIS A 1 182 ? 11.693 -15.692 -2.464 1.00 78.62 182 HIS A CA 1
ATOM 1257 C C . HIS A 1 182 ? 12.899 -15.571 -3.409 1.00 78.62 182 HIS A C 1
ATOM 1259 O O . HIS A 1 182 ? 13.269 -14.463 -3.800 1.00 78.62 182 HIS A O 1
ATOM 1265 N N . GLU A 1 183 ? 13.477 -16.695 -3.842 1.00 80.50 183 GLU A N 1
ATOM 1266 C CA . GLU A 1 183 ? 14.587 -16.717 -4.806 1.00 80.50 183 GLU A CA 1
ATOM 1267 C C . GLU A 1 183 ? 14.181 -16.092 -6.145 1.00 80.50 183 GLU A C 1
ATOM 1269 O O . GLU A 1 183 ? 14.919 -15.289 -6.720 1.00 80.50 183 GLU A O 1
ATOM 1274 N N . VAL A 1 184 ? 12.967 -16.395 -6.609 1.00 81.75 184 VAL A N 1
ATOM 1275 C CA . VAL A 1 184 ? 12.394 -15.824 -7.834 1.00 81.75 184 VAL A CA 1
ATOM 1276 C C . VAL A 1 184 ? 12.207 -14.310 -7.706 1.00 81.75 184 VAL A C 1
ATOM 1278 O O . VAL A 1 184 ? 12.550 -13.566 -8.626 1.00 81.75 184 VAL A O 1
ATOM 1281 N N . GLY A 1 185 ? 11.703 -13.833 -6.565 1.00 84.88 185 GLY A N 1
ATOM 1282 C CA . GLY A 1 185 ? 11.576 -12.403 -6.279 1.00 84.88 185 GLY A CA 1
ATOM 1283 C C . GLY A 1 185 ? 12.928 -11.685 -6.232 1.00 84.88 185 GLY A C 1
ATOM 1284 O O . GLY A 1 185 ? 13.075 -10.608 -6.810 1.00 84.88 185 GLY A O 1
ATOM 1285 N N . ALA A 1 186 ? 13.938 -12.303 -5.616 1.00 87.69 186 ALA A N 1
ATOM 1286 C CA . ALA A 1 186 ? 15.290 -11.755 -5.535 1.00 87.69 186 ALA A CA 1
ATOM 1287 C C . ALA A 1 186 ? 15.968 -11.667 -6.913 1.00 87.69 186 ALA A C 1
ATOM 1289 O O . ALA A 1 186 ? 16.579 -10.645 -7.237 1.00 87.69 186 ALA A O 1
ATOM 1290 N N . ALA A 1 187 ? 15.821 -12.700 -7.748 1.00 85.69 187 ALA A N 1
ATOM 1291 C CA . ALA A 1 187 ? 16.314 -12.695 -9.123 1.00 85.69 187 ALA A CA 1
ATOM 1292 C C . ALA A 1 187 ? 15.611 -11.625 -9.975 1.00 85.69 187 ALA A C 1
ATOM 1294 O O . ALA A 1 187 ? 16.257 -10.920 -10.749 1.00 85.69 187 ALA A O 1
ATOM 1295 N N . PHE A 1 188 ? 14.300 -11.448 -9.790 1.00 86.25 188 PHE A N 1
ATOM 1296 C CA . PHE A 1 188 ? 13.545 -10.388 -10.454 1.00 86.25 188 PHE A CA 1
ATOM 1297 C C . PHE A 1 188 ? 14.032 -8.993 -10.057 1.00 86.25 188 PHE A C 1
ATOM 1299 O O . PHE A 1 188 ? 14.282 -8.160 -10.925 1.00 86.25 188 PHE A O 1
ATOM 1306 N N . ALA A 1 189 ? 14.225 -8.748 -8.760 1.00 91.56 189 ALA A N 1
ATOM 1307 C CA . ALA A 1 189 ? 14.776 -7.490 -8.269 1.00 91.56 189 ALA A CA 1
ATOM 1308 C C . ALA A 1 189 ? 16.177 -7.215 -8.842 1.00 91.56 189 ALA A C 1
ATOM 1310 O O . ALA A 1 189 ? 16.480 -6.074 -9.188 1.00 91.56 189 ALA A O 1
ATOM 1311 N N . ALA A 1 190 ? 17.010 -8.251 -8.996 1.00 90.19 190 ALA A N 1
ATOM 1312 C CA . ALA A 1 190 ? 18.326 -8.131 -9.624 1.00 90.19 190 ALA A CA 1
ATOM 1313 C C . ALA A 1 190 ? 18.249 -7.709 -11.093 1.00 90.19 190 ALA A C 1
ATOM 1315 O O . ALA A 1 190 ? 18.949 -6.781 -11.495 1.00 90.19 190 ALA A O 1
ATOM 1316 N N . ALA A 1 191 ? 17.353 -8.320 -11.869 1.00 86.31 191 ALA A N 1
ATOM 1317 C CA . ALA A 1 191 ? 17.131 -7.929 -13.257 1.00 86.31 191 ALA A CA 1
ATOM 1318 C C . ALA A 1 191 ? 16.609 -6.483 -13.379 1.00 86.31 191 ALA A C 1
ATOM 1320 O O . ALA A 1 191 ? 17.016 -5.751 -14.280 1.00 86.31 191 ALA A O 1
ATOM 1321 N N . VAL A 1 192 ? 15.738 -6.046 -12.459 1.00 90.44 192 VAL A N 1
ATOM 1322 C CA . VAL A 1 192 ? 15.247 -4.658 -12.413 1.00 90.44 192 VAL A CA 1
ATOM 1323 C C . VAL A 1 192 ? 16.388 -3.675 -12.153 1.00 90.44 192 VAL A C 1
ATOM 1325 O O . VAL A 1 192 ? 16.485 -2.672 -12.856 1.00 90.44 192 VAL A O 1
ATOM 1328 N N . GLU A 1 193 ? 17.252 -3.950 -11.174 1.00 92.81 193 GLU A N 1
ATOM 1329 C CA . GLU A 1 193 ? 18.418 -3.111 -10.872 1.00 92.81 193 GLU A CA 1
ATOM 1330 C C . GLU A 1 193 ? 19.364 -3.004 -12.075 1.00 92.81 193 GLU A C 1
ATOM 1332 O O . GLU A 1 193 ? 19.753 -1.899 -12.457 1.00 92.81 193 GLU A O 1
ATOM 1337 N N . GLU A 1 194 ? 19.697 -4.133 -12.703 1.00 88.75 194 GLU A N 1
ATOM 1338 C CA . GLU A 1 194 ? 20.580 -4.168 -13.870 1.00 88.75 194 GLU A CA 1
ATOM 1339 C C . GLU A 1 194 ? 20.029 -3.307 -15.015 1.00 88.75 194 GLU A C 1
ATOM 1341 O O . GLU A 1 194 ? 20.742 -2.453 -15.547 1.00 88.75 194 GLU A O 1
ATOM 1346 N N . LEU A 1 195 ? 18.742 -3.461 -15.348 1.00 85.25 195 LEU A N 1
ATOM 1347 C CA . LEU A 1 195 ? 18.089 -2.661 -16.386 1.00 85.25 195 LEU A CA 1
ATOM 1348 C C . LEU A 1 195 ? 18.015 -1.178 -16.018 1.00 85.25 195 LEU A C 1
ATOM 1350 O O . LEU A 1 195 ? 18.273 -0.327 -16.871 1.00 85.25 195 LEU A O 1
ATOM 1354 N N . LEU A 1 196 ? 17.692 -0.860 -14.763 1.00 89.44 196 LEU A N 1
ATOM 1355 C CA . LEU A 1 196 ? 17.606 0.515 -14.272 1.00 89.44 196 LEU A CA 1
ATOM 1356 C C . LEU A 1 196 ? 18.938 1.244 -14.472 1.00 89.44 196 LEU A C 1
ATOM 1358 O O . LEU A 1 196 ? 18.960 2.356 -15.011 1.00 89.44 196 LEU A O 1
ATOM 1362 N N . LEU A 1 197 ? 20.049 0.601 -14.100 1.00 87.88 197 LEU A N 1
ATOM 1363 C CA . LEU A 1 197 ? 21.394 1.161 -14.231 1.00 87.88 197 LEU A CA 1
ATOM 1364 C C . LEU A 1 197 ? 21.856 1.218 -15.689 1.00 87.88 197 LEU A C 1
ATOM 1366 O O . LEU A 1 197 ? 22.354 2.258 -16.126 1.00 87.88 197 LEU A O 1
ATOM 1370 N N . ALA A 1 198 ? 21.666 0.137 -16.448 1.00 85.25 198 ALA A N 1
ATOM 1371 C CA . ALA A 1 198 ? 22.114 0.041 -17.835 1.00 85.25 198 ALA A CA 1
ATOM 1372 C C . ALA A 1 198 ? 21.373 1.011 -18.767 1.00 85.25 198 ALA A C 1
ATOM 1374 O O . ALA A 1 198 ? 21.951 1.495 -19.739 1.00 85.25 198 ALA A O 1
ATOM 1375 N N . ARG A 1 199 ? 20.098 1.306 -18.482 1.00 82.38 199 ARG A N 1
ATOM 1376 C CA . ARG A 1 199 ? 19.234 2.130 -19.343 1.00 82.38 199 ARG A CA 1
ATOM 1377 C C . ARG A 1 199 ? 18.996 3.545 -18.820 1.00 82.38 199 ARG A C 1
ATOM 1379 O O . ARG A 1 199 ? 18.318 4.322 -19.484 1.00 82.38 199 ARG A O 1
ATOM 1386 N N . GLY A 1 200 ? 19.551 3.900 -17.659 1.00 87.88 200 GLY A N 1
ATOM 1387 C CA . GLY A 1 200 ? 19.378 5.232 -17.074 1.00 87.88 200 GLY A CA 1
ATOM 1388 C C . GLY A 1 200 ? 17.912 5.570 -16.789 1.00 87.88 200 GLY A C 1
ATOM 1389 O O . GLY A 1 200 ? 17.489 6.702 -17.022 1.00 87.88 200 GLY A O 1
ATOM 1390 N N . VAL A 1 201 ? 17.144 4.579 -16.325 1.00 90.94 201 VAL A N 1
ATOM 1391 C CA . VAL A 1 201 ? 15.718 4.713 -15.997 1.00 90.94 201 VAL A CA 1
ATOM 1392 C C . VAL A 1 201 ? 15.523 5.842 -14.986 1.00 90.94 201 VAL A C 1
ATOM 1394 O O . VAL A 1 201 ? 16.207 5.899 -13.963 1.00 90.94 201 VAL A O 1
ATOM 1397 N N . LYS A 1 202 ? 14.569 6.732 -15.272 1.00 94.12 202 LYS A N 1
ATOM 1398 C CA . LYS A 1 202 ? 14.206 7.851 -14.391 1.00 94.12 202 LYS A CA 1
ATOM 1399 C C . LYS A 1 202 ? 12.922 7.592 -13.615 1.00 94.12 202 LYS A C 1
ATOM 1401 O O . LYS A 1 202 ? 12.750 8.171 -12.543 1.00 94.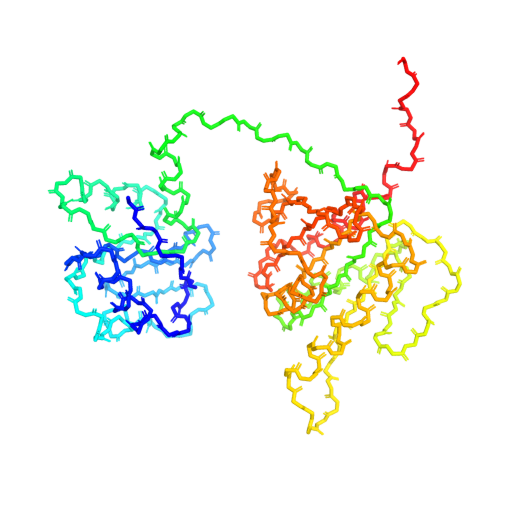12 202 LYS A O 1
ATOM 1406 N N . THR A 1 203 ? 12.063 6.706 -14.122 1.00 95.56 203 THR A N 1
ATOM 1407 C CA . THR A 1 203 ? 10.836 6.288 -13.442 1.00 95.56 203 THR A CA 1
ATOM 1408 C C . THR A 1 203 ? 10.770 4.771 -13.334 1.00 95.56 203 THR A C 1
ATOM 1410 O O . THR A 1 203 ? 10.775 4.067 -14.336 1.00 95.56 203 THR A O 1
ATOM 1413 N N . LEU A 1 204 ? 10.663 4.257 -12.116 1.00 96.31 204 LEU A N 1
ATOM 1414 C CA . LEU A 1 204 ? 10.362 2.862 -11.829 1.00 96.31 204 LEU A CA 1
ATOM 1415 C C . LEU A 1 204 ? 8.898 2.754 -11.407 1.00 96.31 204 LEU A C 1
ATOM 1417 O O . LEU A 1 204 ? 8.493 3.366 -10.426 1.00 96.31 204 LEU A O 1
ATOM 1421 N N . PHE A 1 205 ? 8.121 1.925 -12.089 1.00 96.06 205 PHE A N 1
ATOM 1422 C CA . PHE A 1 205 ? 6.806 1.502 -11.630 1.00 96.06 205 PHE A CA 1
ATOM 1423 C C . PHE A 1 205 ? 6.900 0.075 -11.092 1.00 96.06 205 PHE A C 1
ATOM 1425 O O . PHE A 1 205 ? 7.190 -0.845 -11.849 1.00 96.06 205 PHE A O 1
ATOM 1432 N N . ALA A 1 206 ? 6.640 -0.135 -9.805 1.00 95.75 206 ALA A N 1
ATOM 1433 C CA . ALA A 1 206 ? 6.675 -1.449 -9.170 1.00 95.75 206 ALA A CA 1
ATOM 1434 C C . ALA A 1 206 ? 5.263 -1.909 -8.774 1.00 95.75 206 ALA A C 1
ATOM 1436 O O . ALA A 1 206 ? 4.568 -1.254 -7.992 1.00 95.75 206 ALA A O 1
ATOM 1437 N N . CYS A 1 207 ? 4.830 -3.060 -9.296 1.00 93.56 207 CYS A N 1
ATOM 1438 C CA . CYS A 1 207 ? 3.503 -3.615 -9.026 1.00 93.56 207 CYS A CA 1
ATOM 1439 C C . CYS A 1 207 ? 3.558 -4.944 -8.268 1.00 93.56 207 CYS A C 1
ATOM 1441 O O . CYS A 1 207 ? 4.035 -5.958 -8.786 1.00 93.56 207 CYS A O 1
ATOM 1443 N N . GLY A 1 208 ? 2.947 -4.944 -7.080 1.00 89.06 208 GLY A N 1
ATOM 1444 C CA . GLY A 1 208 ? 2.991 -6.019 -6.088 1.00 89.06 208 GLY A CA 1
ATOM 1445 C C . GLY A 1 208 ? 3.768 -5.583 -4.845 1.00 89.06 208 GLY A C 1
ATOM 1446 O O . GLY A 1 208 ? 4.830 -4.991 -4.975 1.00 89.06 208 GLY A O 1
ATOM 1447 N N . GLY A 1 209 ? 3.240 -5.865 -3.647 1.00 87.25 209 GLY A N 1
ATOM 1448 C CA . GLY A 1 209 ? 3.857 -5.425 -2.386 1.00 87.25 209 GLY A CA 1
ATOM 1449 C C . GLY A 1 209 ? 5.243 -6.033 -2.168 1.00 87.25 209 GLY A C 1
ATOM 1450 O O . GLY A 1 209 ? 6.217 -5.302 -2.069 1.00 87.25 209 GLY A O 1
ATOM 1451 N N . GLU A 1 210 ? 5.332 -7.364 -2.202 1.00 87.88 210 GLU A N 1
ATOM 1452 C CA . GLU A 1 210 ? 6.602 -8.102 -2.092 1.00 87.88 210 GLU A CA 1
ATOM 1453 C C . GLU A 1 210 ? 7.579 -7.747 -3.221 1.00 87.88 210 GLU A C 1
ATOM 1455 O O . GLU A 1 210 ? 8.779 -7.643 -3.009 1.00 87.88 210 GLU A O 1
ATOM 1460 N N . THR A 1 211 ? 7.063 -7.515 -4.431 1.00 90.88 211 THR A N 1
ATOM 1461 C CA . THR A 1 211 ? 7.878 -7.104 -5.578 1.00 90.88 211 THR A CA 1
ATOM 1462 C C . THR A 1 211 ? 8.481 -5.718 -5.380 1.00 90.88 211 THR A C 1
ATOM 1464 O O . THR A 1 211 ? 9.674 -5.538 -5.604 1.00 90.88 211 THR A O 1
ATOM 1467 N N . ALA A 1 212 ? 7.672 -4.740 -4.968 1.00 93.88 212 ALA A N 1
ATOM 1468 C CA . ALA A 1 212 ? 8.144 -3.390 -4.696 1.00 93.88 212 ALA A CA 1
ATOM 1469 C C . ALA A 1 212 ? 9.158 -3.385 -3.546 1.00 93.88 212 ALA A C 1
ATOM 1471 O O . ALA A 1 212 ? 10.201 -2.752 -3.677 1.00 93.88 212 ALA A O 1
ATOM 1472 N N . ASP A 1 213 ? 8.889 -4.136 -2.477 1.00 93.31 213 ASP A N 1
ATOM 1473 C CA . ASP A 1 213 ? 9.791 -4.280 -1.334 1.00 93.31 213 ASP A CA 1
ATOM 1474 C C . ASP A 1 213 ? 11.143 -4.885 -1.739 1.00 93.31 213 ASP A C 1
ATOM 1476 O O . ASP A 1 213 ? 12.187 -4.285 -1.493 1.00 93.31 213 ASP A O 1
ATOM 1480 N N . ALA A 1 214 ? 11.138 -6.003 -2.474 1.00 93.75 214 ALA A N 1
ATOM 1481 C CA . ALA A 1 214 ? 12.361 -6.651 -2.942 1.00 93.75 214 ALA A CA 1
ATOM 1482 C C . ALA A 1 214 ? 13.195 -5.747 -3.866 1.00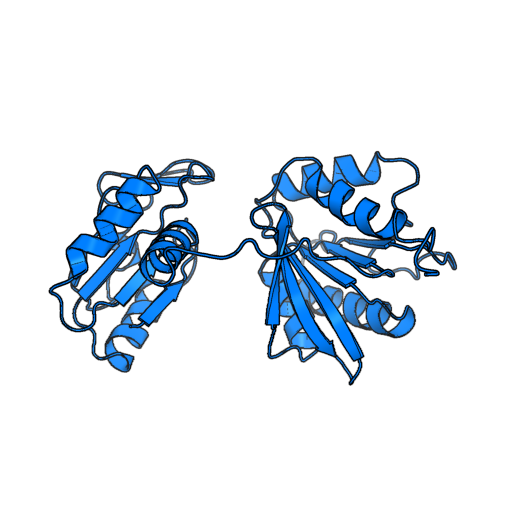 93.75 214 ALA A C 1
ATOM 1484 O O . ALA A 1 214 ? 14.419 -5.688 -3.733 1.00 93.75 214 ALA A O 1
ATOM 1485 N N . ILE A 1 215 ? 12.550 -5.022 -4.789 1.00 95.19 215 ILE A N 1
ATOM 1486 C CA . ILE A 1 215 ? 13.241 -4.083 -5.683 1.00 95.19 215 ILE A CA 1
ATOM 1487 C C . ILE A 1 215 ? 13.837 -2.924 -4.879 1.00 95.19 215 ILE A C 1
ATOM 1489 O O . ILE A 1 215 ? 15.025 -2.644 -5.004 1.00 95.19 215 ILE A O 1
ATOM 1493 N N . LEU A 1 216 ? 13.040 -2.251 -4.047 1.00 95.62 216 LEU A N 1
ATOM 1494 C CA . LEU A 1 216 ? 13.485 -1.069 -3.303 1.00 95.62 216 LEU A CA 1
ATOM 1495 C C . LEU A 1 216 ? 14.556 -1.407 -2.267 1.00 95.62 216 LEU A C 1
ATOM 1497 O O . LEU A 1 216 ? 15.547 -0.682 -2.162 1.00 95.62 216 LEU A O 1
ATOM 1501 N N . GLY A 1 217 ? 14.401 -2.529 -1.561 1.00 95.25 217 GLY A N 1
ATOM 1502 C CA . GLY A 1 217 ? 15.403 -3.043 -0.634 1.00 95.25 217 GLY A CA 1
ATOM 1503 C C . GLY A 1 217 ? 16.728 -3.315 -1.339 1.00 95.25 217 GLY A C 1
ATOM 1504 O O . GLY A 1 217 ? 17.784 -2.923 -0.844 1.00 95.25 217 GLY A O 1
ATOM 1505 N N . ARG A 1 218 ? 16.680 -3.897 -2.543 1.00 95.06 218 ARG A N 1
ATOM 1506 C CA . ARG A 1 218 ? 17.876 -4.144 -3.350 1.00 95.06 218 ARG A CA 1
ATOM 1507 C C . ARG A 1 218 ? 18.536 -2.861 -3.857 1.00 95.06 218 ARG A C 1
ATOM 1509 O O . ARG A 1 218 ? 19.755 -2.761 -3.807 1.00 95.06 218 ARG A O 1
ATOM 1516 N N . LEU A 1 219 ? 17.752 -1.870 -4.279 1.00 95.25 219 LEU A N 1
ATOM 1517 C CA . LEU A 1 219 ? 18.260 -0.556 -4.695 1.00 95.25 219 LEU A CA 1
ATOM 1518 C C . LEU A 1 219 ? 18.819 0.276 -3.525 1.00 95.25 219 LEU A C 1
ATOM 1520 O O . LEU A 1 219 ? 19.314 1.382 -3.745 1.00 95.25 219 LEU A O 1
ATOM 1524 N N . GLY A 1 220 ? 18.710 -0.211 -2.282 1.00 95.25 220 GLY A N 1
ATOM 1525 C CA . GLY A 1 220 ? 19.092 0.535 -1.084 1.00 95.25 220 GLY A CA 1
ATOM 1526 C C . GLY A 1 220 ? 18.201 1.754 -0.830 1.00 95.25 220 GLY A C 1
ATOM 1527 O O . GLY A 1 220 ? 18.610 2.685 -0.133 1.00 95.25 220 GLY A O 1
ATOM 1528 N N . ALA A 1 221 ? 16.989 1.774 -1.395 1.00 93.56 221 ALA A N 1
ATOM 1529 C CA . ALA A 1 221 ? 16.043 2.877 -1.280 1.00 93.56 221 ALA A CA 1
ATOM 1530 C C . ALA A 1 221 ? 15.359 2.861 0.098 1.00 93.56 221 ALA A C 1
ATOM 1532 O O . ALA A 1 221 ? 14.210 2.452 0.243 1.00 93.56 221 ALA A O 1
ATOM 1533 N N . GLY A 1 222 ? 16.083 3.303 1.131 1.00 89.94 222 GLY A N 1
ATOM 1534 C CA . GLY A 1 222 ? 15.598 3.299 2.517 1.00 89.94 222 GLY A CA 1
ATOM 1535 C C . GLY A 1 222 ? 14.564 4.383 2.844 1.00 89.94 222 GLY A C 1
ATOM 1536 O O . GLY A 1 222 ? 13.887 4.289 3.865 1.00 89.94 222 GLY A O 1
ATOM 1537 N N . VAL A 1 223 ? 14.438 5.416 2.004 1.00 93.31 223 VAL A N 1
ATOM 1538 C CA . VAL A 1 223 ? 13.475 6.514 2.184 1.00 93.31 223 VAL A CA 1
ATOM 1539 C C . VAL A 1 223 ? 12.836 6.866 0.845 1.00 93.31 223 VAL A C 1
ATOM 1541 O O . VAL A 1 223 ? 13.536 7.073 -0.149 1.00 93.31 223 VAL A O 1
ATOM 1544 N N . LEU A 1 224 ? 11.507 6.969 0.843 1.00 95.56 224 LEU A N 1
ATOM 1545 C CA . LEU A 1 224 ? 10.709 7.488 -0.264 1.00 95.56 224 LEU A CA 1
ATOM 1546 C C . LEU A 1 224 ? 10.009 8.776 0.180 1.00 95.56 224 LEU A C 1
ATOM 1548 O O . LEU A 1 224 ? 9.305 8.781 1.191 1.00 95.56 224 LEU A O 1
ATOM 1552 N N . THR A 1 225 ? 10.158 9.846 -0.593 1.00 94.88 225 THR A N 1
ATOM 1553 C CA . THR A 1 225 ? 9.409 11.092 -0.396 1.00 94.88 225 THR A CA 1
ATOM 1554 C C . THR A 1 225 ? 8.155 11.042 -1.251 1.00 94.88 225 THR A C 1
ATOM 1556 O O . THR A 1 225 ? 8.260 11.059 -2.473 1.00 94.88 225 THR A O 1
ATOM 1559 N N . VAL A 1 226 ? 6.975 10.961 -0.634 1.00 92.19 226 VAL A N 1
ATOM 1560 C CA . VAL A 1 226 ? 5.696 10.948 -1.362 1.00 92.19 226 VAL A CA 1
ATOM 1561 C C . VAL A 1 226 ? 5.450 12.320 -1.992 1.00 92.19 226 VAL A C 1
ATOM 1563 O O . VAL A 1 226 ? 5.453 13.332 -1.296 1.00 92.19 226 VAL A O 1
ATOM 1566 N N . GLU A 1 227 ? 5.234 12.344 -3.305 1.00 91.38 227 GLU A N 1
ATOM 1567 C CA . GLU A 1 227 ? 4.998 13.561 -4.094 1.00 91.38 227 GLU A CA 1
ATOM 1568 C C . GLU A 1 227 ? 3.517 13.736 -4.451 1.00 91.38 227 GLU A C 1
ATOM 1570 O O . GLU A 1 227 ? 3.050 14.855 -4.649 1.00 91.38 227 GLU A O 1
ATOM 1575 N N . GLY A 1 228 ? 2.772 12.632 -4.515 1.00 89.31 228 GLY A N 1
ATOM 1576 C CA . GLY A 1 228 ? 1.349 12.625 -4.827 1.00 89.31 228 GLY A CA 1
ATOM 1577 C C . GLY A 1 228 ? 0.889 11.269 -5.326 1.00 89.31 228 GLY A C 1
ATOM 1578 O O . GLY A 1 228 ? 1.441 10.232 -4.957 1.00 89.31 228 GLY A O 1
ATOM 1579 N N . GLU A 1 229 ? -0.121 11.279 -6.184 1.00 88.75 229 GLU A N 1
ATOM 1580 C CA . GLU A 1 229 ? -0.609 10.095 -6.877 1.00 88.75 229 GLU A CA 1
ATOM 1581 C C . GLU A 1 229 ? -0.777 10.388 -8.367 1.00 88.75 229 GLU A C 1
ATOM 1583 O O . GLU A 1 229 ? -1.102 11.507 -8.762 1.00 88.75 229 GLU A O 1
ATOM 1588 N N . PHE A 1 230 ? -0.495 9.387 -9.197 1.00 88.88 230 PHE A N 1
ATOM 1589 C CA . PHE A 1 230 ? -0.665 9.484 -10.647 1.00 88.88 230 PHE A CA 1
ATOM 1590 C C . PHE A 1 230 ? -2.119 9.189 -11.042 1.00 88.88 230 PHE A C 1
ATOM 1592 O O . PHE A 1 230 ? -2.709 9.857 -11.884 1.00 88.88 230 PHE A O 1
ATOM 1599 N N . LEU A 1 231 ? -2.697 8.188 -10.385 1.00 87.62 231 LEU A N 1
ATOM 1600 C CA . LEU A 1 231 ? -4.108 7.815 -10.406 1.00 87.62 231 LEU A CA 1
ATOM 1601 C C . LEU A 1 231 ? -4.511 7.501 -8.959 1.00 87.62 231 LEU A C 1
ATOM 1603 O O . LEU A 1 231 ? -3.616 7.155 -8.179 1.00 87.62 231 LEU A O 1
ATOM 1607 N N . PRO A 1 232 ? -5.806 7.559 -8.593 1.00 81.69 232 PRO A N 1
ATOM 1608 C CA . PRO A 1 232 ? -6.255 7.219 -7.245 1.00 81.69 232 PRO A CA 1
ATOM 1609 C C . PRO A 1 232 ? -5.636 5.901 -6.790 1.00 81.69 232 PRO A C 1
ATOM 1611 O O . PRO A 1 232 ? -5.829 4.905 -7.475 1.00 81.69 232 PRO A O 1
ATOM 1614 N N . GLY A 1 233 ? -4.866 5.902 -5.694 1.00 80.75 233 GLY A N 1
ATOM 1615 C CA . GLY A 1 233 ? -4.181 4.729 -5.113 1.00 80.75 233 GLY A CA 1
ATOM 1616 C C . GLY A 1 233 ? -2.973 4.175 -5.891 1.00 80.75 233 GLY A C 1
ATOM 1617 O O . GLY A 1 233 ? -2.509 3.065 -5.608 1.00 80.75 233 GLY A O 1
ATOM 1618 N N . VAL A 1 234 ? -2.441 4.953 -6.834 1.00 90.00 234 VAL A N 1
ATOM 1619 C CA . VAL A 1 234 ? -1.158 4.741 -7.520 1.00 90.00 234 VAL A CA 1
ATOM 1620 C C . VAL A 1 234 ? -0.195 5.858 -7.084 1.00 90.00 234 VAL A C 1
ATOM 1622 O O . VAL A 1 234 ? -0.028 6.848 -7.805 1.00 90.00 234 VAL A O 1
ATOM 1625 N N . PRO A 1 235 ? 0.391 5.763 -5.873 1.00 91.81 235 PRO A N 1
ATOM 1626 C CA . PRO A 1 235 ? 1.243 6.811 -5.329 1.00 91.81 235 PRO A CA 1
ATOM 1627 C C . PRO A 1 235 ? 2.538 6.969 -6.123 1.00 91.81 235 PRO A C 1
ATOM 1629 O O . PRO A 1 235 ? 3.141 5.992 -6.580 1.00 91.81 235 PRO A O 1
ATOM 1632 N N . VAL A 1 236 ? 2.982 8.218 -6.199 1.00 94.38 236 VAL A N 1
ATOM 1633 C CA . VAL A 1 236 ? 4.251 8.642 -6.779 1.00 94.38 236 VAL A CA 1
ATOM 1634 C C . VAL A 1 236 ? 5.131 9.189 -5.669 1.00 94.38 236 VAL A C 1
ATOM 1636 O O . VAL A 1 236 ? 4.712 10.021 -4.861 1.00 94.38 236 VAL A O 1
ATOM 1639 N N . ALA A 1 237 ? 6.361 8.705 -5.630 1.00 95.31 237 ALA A N 1
ATOM 1640 C CA . ALA A 1 237 ? 7.380 9.135 -4.698 1.00 95.31 237 ALA A CA 1
ATOM 1641 C C . ALA A 1 237 ? 8.714 9.347 -5.416 1.00 95.31 237 ALA A C 1
ATOM 1643 O O . ALA A 1 237 ? 8.919 8.874 -6.533 1.00 95.31 237 ALA A O 1
ATOM 1644 N N . SER A 1 238 ? 9.648 10.018 -4.757 1.00 95.56 238 SER A N 1
ATOM 1645 C CA . SER A 1 238 ? 11.035 10.116 -5.203 1.00 95.56 238 SER A CA 1
ATOM 1646 C C . SER A 1 238 ? 12.007 9.559 -4.175 1.00 95.56 238 SER A C 1
ATOM 1648 O O . SER A 1 238 ? 11.758 9.547 -2.968 1.00 95.56 238 SER A O 1
ATOM 1650 N N . THR A 1 239 ? 13.134 9.067 -4.677 1.00 96.56 239 THR A N 1
ATOM 1651 C CA . THR A 1 239 ? 14.264 8.598 -3.878 1.00 96.56 239 THR A CA 1
ATOM 1652 C C . THR A 1 239 ? 15.575 8.825 -4.625 1.00 96.56 239 THR A C 1
ATOM 1654 O O . THR A 1 239 ? 15.574 9.228 -5.791 1.00 96.56 239 THR A O 1
ATOM 1657 N N . ILE A 1 240 ? 16.699 8.586 -3.954 1.00 94.75 240 ILE A N 1
ATOM 1658 C CA . ILE A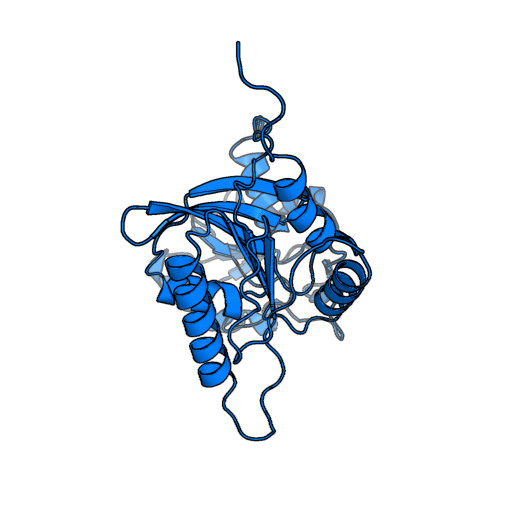 1 240 ? 18.034 8.657 -4.547 1.00 94.75 240 ILE A CA 1
ATOM 1659 C C . ILE A 1 240 ? 18.627 7.251 -4.582 1.00 94.75 240 ILE A C 1
ATOM 1661 O O . ILE A 1 240 ? 18.804 6.627 -3.541 1.00 94.75 240 ILE A O 1
ATOM 1665 N N . VAL A 1 241 ? 18.993 6.785 -5.775 1.00 93.69 241 VAL A N 1
ATOM 1666 C CA . VAL A 1 241 ? 19.693 5.512 -5.992 1.00 93.69 241 VAL A CA 1
ATOM 1667 C C . VAL A 1 241 ? 21.040 5.816 -6.633 1.00 93.69 241 VAL A C 1
ATOM 1669 O O . VAL A 1 241 ? 21.102 6.468 -7.674 1.00 93.69 241 VAL A O 1
ATOM 1672 N N . ASN A 1 242 ? 22.138 5.384 -6.006 1.00 89.62 242 ASN A N 1
ATOM 1673 C CA . ASN A 1 242 ? 23.506 5.628 -6.490 1.00 89.62 242 ASN A CA 1
ATOM 1674 C C . ASN A 1 242 ? 23.786 7.108 -6.841 1.00 89.62 242 ASN A C 1
ATOM 1676 O O . ASN A 1 242 ? 24.412 7.422 -7.853 1.00 89.62 242 ASN A O 1
ATOM 1680 N N . GLY A 1 243 ? 23.277 8.032 -6.016 1.00 90.94 243 GLY A N 1
ATOM 1681 C CA . GLY A 1 243 ? 23.436 9.478 -6.208 1.00 90.94 243 GLY A CA 1
ATOM 1682 C C . GLY A 1 243 ? 22.574 10.086 -7.321 1.00 90.94 243 GLY A C 1
ATOM 1683 O O . GLY A 1 243 ? 22.732 11.267 -7.624 1.00 90.94 243 GLY A O 1
ATOM 1684 N N . ARG A 1 244 ? 21.665 9.316 -7.931 1.00 92.44 244 ARG A N 1
ATOM 1685 C CA . ARG A 1 244 ? 20.757 9.779 -8.989 1.00 92.44 244 ARG A CA 1
ATOM 1686 C C . ARG A 1 244 ? 19.305 9.786 -8.504 1.00 92.44 244 ARG A C 1
ATOM 1688 O O . ARG A 1 244 ? 18.903 8.848 -7.815 1.00 92.44 244 ARG A O 1
ATOM 1695 N N . PRO A 1 245 ? 18.513 10.812 -8.856 1.00 94.25 245 PRO A N 1
ATOM 1696 C CA . PRO A 1 245 ? 17.093 10.829 -8.543 1.00 94.25 245 PRO A CA 1
ATOM 1697 C C . PRO A 1 245 ? 16.355 9.752 -9.337 1.00 94.25 245 PRO A C 1
ATOM 1699 O O . PRO A 1 245 ? 16.555 9.610 -10.543 1.00 94.25 245 PRO A O 1
ATOM 1702 N N . LEU A 1 246 ? 15.480 9.028 -8.647 1.00 96.00 246 LEU A N 1
ATOM 1703 C CA . LEU A 1 246 ? 14.581 8.035 -9.213 1.00 96.00 246 LEU A CA 1
ATOM 1704 C C . LEU A 1 246 ? 13.159 8.355 -8.762 1.00 96.00 246 LEU A C 1
ATOM 1706 O O . LEU A 1 246 ? 12.890 8.463 -7.561 1.00 96.00 246 LEU A O 1
ATOM 1710 N N . ARG A 1 247 ? 12.241 8.473 -9.721 1.00 96.31 247 ARG A N 1
ATOM 1711 C CA . ARG A 1 247 ? 10.810 8.488 -9.436 1.00 96.31 247 ARG A CA 1
ATOM 1712 C C . ARG A 1 247 ? 10.328 7.054 -9.281 1.00 96.31 247 ARG A C 1
ATOM 1714 O O . ARG A 1 247 ? 10.631 6.200 -10.108 1.00 96.31 247 ARG A O 1
ATOM 1721 N N . VAL A 1 248 ? 9.592 6.788 -8.216 1.00 96.69 248 VAL A N 1
ATOM 1722 C CA . VAL A 1 248 ? 9.043 5.477 -7.890 1.00 96.69 248 VAL A CA 1
ATOM 1723 C C . VAL A 1 248 ? 7.531 5.594 -7.860 1.00 96.69 248 VAL A C 1
ATOM 1725 O O . VAL A 1 248 ? 6.966 6.366 -7.090 1.00 96.69 248 VAL A O 1
ATOM 1728 N N . VAL A 1 249 ? 6.874 4.798 -8.685 1.00 95.88 249 VAL A N 1
ATOM 1729 C CA . VAL A 1 249 ? 5.430 4.615 -8.683 1.00 95.88 249 VAL A CA 1
ATOM 1730 C C . VAL A 1 249 ? 5.159 3.219 -8.143 1.00 95.88 249 VAL A C 1
ATOM 1732 O O . VAL A 1 249 ? 5.769 2.254 -8.600 1.00 95.88 249 VAL A O 1
ATOM 1735 N N . THR A 1 250 ? 4.268 3.079 -7.167 1.00 95.25 250 THR A N 1
ATOM 1736 C CA . THR A 1 250 ? 3.906 1.750 -6.648 1.00 95.25 250 THR A CA 1
ATOM 1737 C C . THR A 1 250 ? 2.426 1.473 -6.831 1.00 95.25 250 THR A C 1
ATOM 1739 O O . THR A 1 250 ? 1.597 2.378 -6.797 1.00 95.25 250 THR A O 1
ATOM 1742 N N . LYS A 1 251 ? 2.080 0.202 -7.037 1.00 92.88 251 LYS A N 1
ATOM 1743 C CA . LYS A 1 251 ? 0.687 -0.249 -7.098 1.00 92.88 251 LYS A CA 1
ATOM 1744 C C . LYS A 1 251 ? 0.546 -1.605 -6.421 1.00 92.88 251 LYS A C 1
ATOM 1746 O O . LYS A 1 251 ? 1.327 -2.525 -6.670 1.00 92.88 251 LYS A O 1
ATOM 1751 N N . SER A 1 252 ? -0.492 -1.771 -5.604 1.00 88.19 252 SER A N 1
ATOM 1752 C CA . SER A 1 252 ? -0.866 -3.107 -5.127 1.00 88.19 252 SER A CA 1
ATOM 1753 C C . SER A 1 252 ? -1.404 -3.962 -6.285 1.00 88.19 252 SER A C 1
ATOM 1755 O O . SER A 1 252 ? -1.933 -3.428 -7.258 1.00 88.19 252 SER A O 1
ATOM 1757 N N . GLY A 1 253 ? -1.305 -5.290 -6.182 1.00 85.31 253 GLY A N 1
ATOM 1758 C CA . GLY A 1 253 ? -1.811 -6.198 -7.218 1.00 85.31 253 GLY A CA 1
ATOM 1759 C C . GLY A 1 253 ? -3.292 -5.976 -7.541 1.00 85.31 253 GLY A C 1
ATOM 1760 O O . GLY A 1 253 ? -3.645 -5.603 -8.656 1.00 85.31 253 GLY A O 1
ATOM 1761 N N . GLY A 1 254 ? -4.148 -6.119 -6.530 1.00 82.31 254 GLY A N 1
ATOM 1762 C CA . GLY A 1 254 ? -5.606 -6.052 -6.670 1.00 82.31 254 GLY A CA 1
ATOM 1763 C C . GLY A 1 254 ? -6.191 -4.643 -6.740 1.00 82.31 254 GLY A C 1
ATOM 1764 O O . GLY A 1 254 ? -7.201 -4.380 -6.095 1.00 82.31 254 GLY A O 1
ATOM 1765 N N . PHE A 1 255 ? -5.535 -3.715 -7.437 1.00 82.19 255 PHE A N 1
ATOM 1766 C CA . PHE A 1 255 ? -5.915 -2.303 -7.430 1.00 82.19 255 PHE A CA 1
ATOM 1767 C C . PHE A 1 255 ? -5.811 -1.626 -8.809 1.00 82.19 255 PHE A C 1
ATOM 1769 O O . PHE A 1 255 ? -4.969 -2.014 -9.624 1.00 82.19 255 PHE A O 1
ATOM 1776 N N . GLY A 1 256 ? -6.627 -0.592 -9.034 1.00 84.44 256 GLY A N 1
ATOM 1777 C CA . GLY A 1 256 ? -6.665 0.228 -10.250 1.00 84.44 256 GLY A CA 1
ATOM 1778 C C . GLY A 1 256 ? -7.628 -0.286 -11.325 1.00 84.44 256 GLY A C 1
ATOM 1779 O O . GLY A 1 256 ? -7.974 -1.468 -11.356 1.00 84.44 256 GLY A O 1
ATOM 1780 N N . ASP A 1 257 ? -8.018 0.610 -12.227 1.00 89.88 257 ASP A N 1
ATOM 1781 C CA . ASP A 1 257 ? -8.889 0.332 -13.372 1.00 89.88 257 ASP A CA 1
ATOM 1782 C C . ASP A 1 257 ? -8.187 -0.502 -14.461 1.00 89.88 257 ASP A C 1
ATOM 1784 O O . ASP A 1 257 ? -6.950 -0.605 -14.456 1.00 89.88 257 ASP A O 1
ATOM 1788 N N . PRO A 1 258 ? -8.936 -1.116 -15.403 1.00 91.19 258 PRO A N 1
ATOM 1789 C CA . PRO A 1 258 ? -8.375 -1.986 -16.441 1.00 91.19 258 PRO A CA 1
ATOM 1790 C C . PRO A 1 258 ? -7.282 -1.349 -17.313 1.00 91.19 258 PRO A C 1
ATOM 1792 O O . PRO A 1 258 ? -6.437 -2.065 -17.845 1.00 91.19 258 PRO A O 1
ATOM 1795 N N . ASP A 1 259 ? -7.270 -0.025 -17.451 1.00 90.81 259 ASP A N 1
ATOM 1796 C CA . ASP A 1 259 ? -6.320 0.740 -18.261 1.00 90.81 259 ASP A CA 1
ATOM 1797 C C . ASP A 1 259 ? -5.167 1.363 -17.452 1.00 90.81 259 ASP A C 1
ATOM 1799 O O . ASP A 1 259 ? -4.280 1.971 -18.044 1.00 90.81 259 ASP A O 1
ATOM 1803 N N . THR A 1 260 ? -5.102 1.157 -16.130 1.00 91.50 260 THR A N 1
ATOM 1804 C CA . THR A 1 260 ? -4.102 1.782 -15.233 1.00 91.50 260 THR A CA 1
ATOM 1805 C C . THR A 1 260 ? -2.667 1.689 -15.764 1.00 91.50 260 THR A C 1
ATOM 1807 O O . THR A 1 260 ? -1.965 2.695 -15.839 1.00 91.50 260 THR A O 1
ATOM 1810 N N . LEU A 1 261 ? -2.214 0.487 -16.151 1.00 90.19 261 LEU A N 1
ATOM 1811 C CA . LEU A 1 261 ? -0.844 0.292 -16.649 1.00 90.19 261 LEU A CA 1
ATOM 1812 C C . LEU A 1 261 ? -0.611 0.977 -18.002 1.00 90.19 261 LEU A C 1
ATOM 1814 O O . LEU A 1 261 ? 0.485 1.471 -18.253 1.00 90.19 261 LEU A O 1
ATOM 1818 N N . LEU A 1 262 ? -1.636 1.025 -18.857 1.00 88.62 262 LEU A N 1
ATOM 1819 C CA . LEU A 1 262 ? -1.577 1.708 -20.148 1.00 88.62 262 LEU A CA 1
ATOM 1820 C C . LEU A 1 262 ? -1.505 3.225 -19.970 1.00 88.62 262 LEU A C 1
ATOM 1822 O O . LEU A 1 262 ? -0.732 3.880 -20.663 1.00 88.62 262 LEU A O 1
ATOM 1826 N N . SER A 1 263 ? -2.255 3.777 -19.019 1.00 90.12 263 SER A N 1
ATOM 1827 C CA . SER A 1 263 ? -2.212 5.200 -18.678 1.00 90.12 263 SER A CA 1
ATOM 1828 C C . SER A 1 263 ? -0.835 5.617 -18.157 1.00 90.12 263 SER A C 1
ATOM 1830 O O . SER A 1 263 ? -0.309 6.638 -18.589 1.00 90.12 263 SER A O 1
ATOM 1832 N N . VAL A 1 264 ? -0.207 4.797 -17.304 1.00 89.75 264 VAL A N 1
ATOM 1833 C CA . VAL A 1 264 ? 1.173 5.031 -16.834 1.00 89.75 264 VAL A CA 1
ATOM 1834 C C . VAL A 1 264 ? 2.175 4.955 -17.991 1.00 89.75 264 VAL A C 1
ATOM 1836 O O . VAL A 1 264 ? 3.033 5.825 -18.104 1.00 89.75 264 VAL A O 1
ATOM 1839 N N . ALA A 1 265 ? 2.063 3.950 -18.866 1.00 85.62 265 ALA A N 1
ATOM 1840 C CA . ALA A 1 265 ? 2.959 3.799 -20.015 1.00 85.62 265 ALA A CA 1
ATOM 1841 C C . ALA A 1 265 ? 2.863 4.987 -20.988 1.00 85.62 265 ALA A C 1
ATOM 1843 O O . ALA A 1 265 ? 3.879 5.499 -21.443 1.00 85.62 265 ALA A O 1
ATOM 1844 N N . ARG A 1 266 ? 1.650 5.482 -21.251 1.00 85.12 266 ARG A N 1
ATOM 1845 C CA . ARG A 1 266 ? 1.416 6.629 -22.143 1.00 85.12 266 ARG A CA 1
ATOM 1846 C C . ARG A 1 266 ? 1.853 7.967 -21.563 1.00 85.12 266 ARG A C 1
ATOM 1848 O O . ARG A 1 266 ? 2.136 8.882 -22.329 1.00 85.12 266 ARG A O 1
ATOM 1855 N N . ALA A 1 267 ? 1.919 8.092 -20.238 1.00 84.75 267 ALA A N 1
ATOM 1856 C CA . ALA A 1 267 ? 2.346 9.330 -19.589 1.00 84.75 267 ALA A CA 1
ATOM 1857 C C . ALA A 1 267 ? 3.747 9.763 -20.035 1.00 84.75 267 ALA A C 1
ATOM 1859 O O . ALA A 1 267 ? 4.005 10.953 -20.169 1.00 84.75 267 ALA A O 1
ATOM 1860 N N . VAL A 1 268 ? 4.629 8.794 -20.302 1.00 77.44 268 VAL A N 1
ATOM 1861 C CA . VAL A 1 268 ? 6.012 9.066 -20.712 1.00 77.44 268 VAL A CA 1
ATOM 1862 C C . VAL A 1 268 ? 6.196 9.154 -22.228 1.00 77.44 268 VAL A C 1
ATOM 1864 O O . VAL A 1 268 ? 7.223 9.643 -22.677 1.00 77.44 268 VAL A O 1
ATOM 1867 N N . GLU A 1 269 ? 5.210 8.718 -23.018 1.00 63.06 269 GLU A N 1
ATOM 1868 C CA . GLU A 1 269 ? 5.197 8.882 -24.482 1.00 63.06 269 GLU A CA 1
ATOM 1869 C C . GLU A 1 269 ? 4.821 10.317 -24.892 1.00 63.06 269 GLU A C 1
ATOM 1871 O O . GLU A 1 269 ? 5.160 10.766 -25.983 1.00 63.06 269 GLU A O 1
ATOM 1876 N N . GLN A 1 270 ? 4.103 11.045 -24.031 1.00 54.16 270 GLN A N 1
ATOM 1877 C CA . GLN A 1 270 ? 3.639 12.411 -24.308 1.00 54.16 270 GLN A CA 1
ATOM 1878 C C . GLN A 1 270 ? 4.641 13.503 -23.901 1.00 54.16 270 GLN A C 1
ATOM 1880 O O . GLN A 1 270 ? 4.476 14.649 -24.313 1.00 54.16 270 GLN A O 1
ATOM 1885 N N . ASP A 1 271 ? 5.675 13.162 -23.126 1.00 50.91 271 ASP A N 1
ATOM 1886 C CA . ASP A 1 271 ? 6.687 14.102 -22.612 1.00 50.91 271 ASP A CA 1
ATOM 1887 C C . ASP A 1 271 ? 7.928 14.212 -23.531 1.00 50.91 271 ASP A C 1
ATOM 1889 O O . ASP A 1 271 ? 8.948 14.784 -23.148 1.00 50.91 271 ASP A O 1
ATOM 1893 N N . ASP A 1 272 ? 7.844 13.706 -24.771 1.00 45.69 272 ASP A N 1
ATOM 1894 C CA . ASP A 1 272 ? 8.906 13.714 -25.800 1.00 45.69 272 ASP A CA 1
ATOM 1895 C C . ASP A 1 272 ? 9.191 15.117 -26.408 1.00 45.69 272 ASP A C 1
ATOM 1897 O O . ASP A 1 272 ? 9.537 15.276 -27.579 1.00 45.69 272 ASP A O 1
ATOM 1901 N N . GLY A 1 273 ? 9.119 16.175 -25.593 1.00 48.03 273 GLY A N 1
ATOM 1902 C CA . GLY A 1 273 ? 9.816 17.435 -25.874 1.00 48.03 273 GLY A CA 1
ATOM 1903 C C . GLY A 1 273 ? 9.089 18.474 -26.730 1.00 48.03 273 GLY A C 1
ATOM 1904 O O . GLY A 1 273 ? 9.736 19.402 -27.216 1.00 48.03 273 GLY A O 1
ATOM 1905 N N . THR A 1 274 ? 7.766 18.418 -26.891 1.00 38.06 274 THR A N 1
ATOM 1906 C CA . THR A 1 274 ? 7.030 19.575 -27.434 1.00 38.06 274 THR A CA 1
ATOM 1907 C C . THR A 1 274 ? 6.655 20.573 -26.334 1.00 38.06 274 THR A C 1
ATOM 1909 O O . THR A 1 274 ? 5.673 20.382 -25.624 1.00 38.06 274 THR A O 1
ATOM 1912 N N . ALA A 1 275 ? 7.425 21.668 -26.294 1.00 41.38 275 ALA A N 1
ATOM 1913 C CA . ALA A 1 275 ? 7.169 22.970 -25.661 1.00 41.38 275 ALA A CA 1
ATOM 1914 C C . ALA A 1 275 ? 7.474 23.135 -24.156 1.00 41.38 275 ALA A C 1
ATOM 1916 O O . ALA A 1 275 ? 6.576 23.111 -23.318 1.00 41.38 275 ALA A O 1
ATOM 1917 N N . ARG A 1 276 ? 8.739 23.473 -23.852 1.00 39.72 276 ARG A N 1
ATOM 1918 C CA . ARG A 1 276 ? 9.114 24.495 -22.850 1.00 39.72 276 ARG A CA 1
ATOM 1919 C C . ARG A 1 276 ? 10.362 25.256 -23.316 1.00 39.72 276 ARG A C 1
ATOM 1921 O O . ARG A 1 276 ? 11.415 25.146 -22.702 1.00 39.72 276 ARG A O 1
ATOM 1928 N N . ASP A 1 277 ? 10.215 25.987 -24.416 1.00 36.72 277 ASP A N 1
ATOM 1929 C CA . ASP A 1 277 ? 11.021 27.181 -24.679 1.00 36.72 277 ASP A CA 1
ATOM 1930 C C . ASP A 1 277 ? 10.076 28.380 -24.513 1.00 36.72 277 ASP A C 1
ATOM 1932 O O . ASP A 1 277 ? 9.332 28.715 -25.434 1.00 36.72 277 ASP A O 1
ATOM 1936 N N . GLU A 1 278 ? 10.072 28.967 -23.316 1.00 33.81 278 GLU A N 1
ATOM 1937 C CA . GLU A 1 278 ? 9.748 30.379 -23.061 1.00 33.81 278 GLU A CA 1
ATOM 1938 C C . GLU A 1 278 ? 10.735 30.929 -22.026 1.00 33.81 278 GLU A C 1
ATOM 1940 O O . GLU A 1 278 ? 10.945 30.251 -20.990 1.00 33.81 278 GLU A O 1
#

Foldseek 3Di:
DAEAAAALQRPDLQQVVLLVCCVVQVAQAAEAFAADLVQQWWDDPQWIDGDPDPDTHRNCVSNPNSNHHYDYDTGNDLVSLLVSVVVCPPPDRHYYYYHVSNVVSVCCVVCVPDDDQDQDAAAFQEEEQAEDPFPLLVLLVVVQVPDPPLEQEDELPDPGPPDDDRYYYYYQDDDDPPDDPVVSLLSSLVSVVVCCVVNVGQEYEFEADSNVCNNCVVQVFPDWAWRAANDVQFTWTWTAGPNDIHIYTYHYNPDDDSNVVVSVSVSRVVPPDPDDDD

Organism: NCBI:txid442562

Sequence (278 aa):
MFFKKVDSRLKGHVAAELHAMAEGAGAASALVAPAVPAQGRIVKDLHVVGTGVAAPIDIAATCSGSGLQLTIPDTASDLDLDAALAVLAGEPRPLLVGAAGLAAALARQLVPECPALPATNLPAPLLLAVGSRDPITLGQLAVLKAAKGAMDLTDAGSPGPDAIGPAWLLQLRTAPDGLDGHEVGAAFAAAVEELLLARGVKTLFACGGETADAILGRLGAGVLTVEGEFLPGVPVASTIVNGRPLRVVTKSGGFGDPDTLLSVARAVEQDDGTARDE

Mean predicted aligned error: 7.92 Å

InterPro domains:
  IPR010737 Four-carbon acid sugar kinase, N-terminal domain [PF07005] (2-48)
  IPR031475 Four-carbon acid sugar kinase, nucleotide binding domain [PF17042] (178-261)
  IPR037051 Four-carbon acid sugar kinase, N-terminal domain superfamily [G3DSA:3.40.50.10840] (1-60)
  IPR042213 Four-carbon acid sugar kinase, nucleotide binding domain superfamily [G3DSA:3.40.980.20] (160-269)